Protein AF-A0A0Q4U0P7-F1 (afdb_monomer)

Foldseek 3Di:
DPPDDDPPVVVVVVVVLVVLLVVLLVQLVVCVVVLVLVSNLVSLVVSCVSPVLPLSSLLSNLVSVLVVDELVRHCLQSSLVSLLSSLVSDDPVCSLVSLCVSLVSSLVSLVRRLVVLVVVCVVQPPDPCSLVSQLVSLVSSLVSLVSSCVSPVLPLSSLVSLLSSLVSNCSGDDDPVVVVVSVVSNVSSLVSNCVVPVPVSVVVVVVVVVVVVVVVVVVVVVVVVVVVVVVVVVVVVVVVVVVVVVVVVVD

Secondary structure (DSSP, 8-state):
------SHHHHHHHHHHHHHHHHHHHHHHHHHHTT-HHHHHHHHHHHHHH-TT-HHHHHHHHHHHHHH-BTTB--HHHHHHHHHHHHHHS-GGGHHHHHHHHHHHHHHHHHHHHHHHHHHHHHTTT-TTHHHHHHHHHHHHHHHHHHHTTT-TT-HHHHHHHHHHHHHHHTS---HHHHHHHHHHHHHHHHHHHHH-HHHHHHHHHHHHHHHHHHHHHHHHHHHHHHHHHHHHHHHHHHHHHHHHHHHHT-

Nearest PDB structures (foldseek):
  6xns-assembly2_E  TM=5.772E-01  e=1.353E-01  synthetic construct
  4abn-assembly1_A  TM=4.625E-01  e=4.440E-02  Mus musculus
  6u1s-assembly1_A  TM=4.290E-01  e=1.073E-01  synthetic construct
  4abn-assembly2_B  TM=3.069E-01  e=4.440E-02  Mus musculus

Sequence (251 aa):
MWVNRPRQVQGDRVEQGQANIGNLLGMARTAVEARNDDEAISYFNRVLEIDPTVSEAWLGKGYAVARQSSLANVRMREMAVSFGHAIATTPKEAQPDTARLAIAELTNIGLKISIQLLEHVAQFAGAPGMAERRSSVSLAILDAMDVGMRWMPEFEPGLRLIVSAGNDALAGALSPSQTAEVQAKIAEARRTLRVLNPEAAAAEEAAEADAAKVVQMRAEAVEQQRKVDGWAMSVGLGIAALALLLWLVTR

Mean predicted aligned error: 9.32 Å

pLDDT: mean 90.41, std 11.28, range [37.25, 98.62]

Radius of gyration: 29.25 Å; Cα contacts (8 Å, |Δi|>4): 245; chains: 1; bounding box: 88×39×97 Å

Solvent-accessible surface area (backbone atoms only — not comparable to full-atom values): 12999 Å² total; per-residue (Å²): 136,83,82,87,75,74,61,64,68,53,49,55,50,52,53,50,51,54,54,49,37,56,52,29,52,50,52,18,50,54,24,50,75,70,66,36,40,70,60,17,36,52,28,22,51,57,31,42,74,76,41,76,59,48,24,67,38,28,40,52,33,19,53,31,46,53,73,69,40,38,83,91,44,75,45,41,53,62,24,26,51,26,31,48,49,13,32,72,42,35,59,79,89,52,22,66,62,46,37,51,55,44,40,51,50,53,38,50,53,43,50,55,36,52,52,53,47,51,54,49,46,62,77,48,64,88,48,88,63,46,41,46,49,39,14,53,55,23,46,42,42,46,62,18,45,61,57,40,34,73,77,44,79,80,43,61,73,48,36,52,47,43,39,53,32,31,54,45,19,70,72,24,54,65,54,74,68,54,46,54,52,40,51,50,55,28,53,52,34,52,52,51,45,36,72,77,38,50,68,61,42,53,52,50,51,51,49,51,54,50,51,50,51,52,52,49,54,52,51,52,51,52,53,50,50,51,52,54,54,53,50,52,53,52,53,52,51,50,54,52,51,52,53,52,51,53,55,63,74,77,107

Structure (mmCIF, N/CA/C/O backbone):
data_AF-A0A0Q4U0P7-F1
#
_entry.id   AF-A0A0Q4U0P7-F1
#
loop_
_atom_site.group_PDB
_atom_site.id
_atom_site.type_symbol
_atom_site.label_atom_id
_atom_site.label_alt_id
_atom_site.label_comp_id
_atom_site.label_asym_id
_atom_site.label_entity_id
_atom_site.label_seq_id
_atom_site.pdbx_PDB_ins_code
_atom_site.Cartn_x
_atom_site.Cartn_y
_atom_site.Cartn_z
_atom_site.occupancy
_atom_site.B_iso_or_equiv
_atom_site.auth_seq_id
_atom_site.auth_comp_id
_atom_site.auth_asym_id
_atom_site.auth_atom_id
_atom_site.pdbx_PDB_model_num
ATOM 1 N N . MET A 1 1 ? -55.006 7.757 28.947 1.00 37.25 1 MET A N 1
ATOM 2 C CA . MET A 1 1 ? -53.747 7.436 29.655 1.00 37.25 1 MET A CA 1
ATOM 3 C C . MET A 1 1 ? -52.648 7.256 28.620 1.00 37.25 1 MET A C 1
ATOM 5 O O . MET A 1 1 ? -52.584 6.206 28.000 1.00 37.25 1 MET A O 1
ATOM 9 N N . TRP A 1 2 ? -51.828 8.280 28.385 1.00 43.53 2 TRP A N 1
ATOM 10 C CA . TRP A 1 2 ? -50.589 8.131 27.618 1.00 43.53 2 TRP A CA 1
ATOM 11 C C . TRP A 1 2 ? -49.471 7.906 28.632 1.00 43.53 2 TRP A C 1
ATOM 13 O O . TRP A 1 2 ? -49.079 8.828 29.343 1.00 43.53 2 TRP A O 1
ATOM 23 N N . VAL A 1 3 ? -49.038 6.654 28.782 1.00 49.44 3 VAL A N 1
ATOM 24 C CA . VAL A 1 3 ? -47.921 6.317 29.669 1.00 49.44 3 VAL A CA 1
ATOM 25 C C . VAL A 1 3 ? -46.641 6.759 28.972 1.00 49.44 3 VAL A C 1
ATOM 27 O O . VAL A 1 3 ? -46.205 6.160 27.993 1.00 49.44 3 VAL A O 1
ATOM 30 N N . ASN A 1 4 ? -46.062 7.841 29.476 1.00 48.31 4 ASN A N 1
ATOM 31 C CA . ASN A 1 4 ? -44.783 8.378 29.046 1.00 48.31 4 ASN A CA 1
ATOM 32 C C . ASN A 1 4 ? -43.674 7.349 29.370 1.00 48.31 4 ASN A C 1
ATOM 34 O O . ASN A 1 4 ? -43.244 7.258 30.518 1.00 48.31 4 ASN A O 1
ATOM 38 N N . ARG A 1 5 ? -43.200 6.567 28.383 1.00 57.41 5 ARG A N 1
ATOM 39 C CA . ARG A 1 5 ? -41.986 5.723 28.506 1.00 57.41 5 ARG A CA 1
ATOM 40 C C . ARG A 1 5 ? -40.849 6.134 27.541 1.00 57.41 5 ARG A C 1
ATOM 42 O O . ARG A 1 5 ? -40.558 5.358 26.634 1.00 57.41 5 ARG A O 1
ATOM 49 N N . PRO A 1 6 ? -40.157 7.283 27.692 1.00 52.06 6 PRO A N 1
ATOM 50 C CA . PRO A 1 6 ? -39.128 7.657 26.710 1.00 52.06 6 PRO A CA 1
ATOM 51 C C . PRO A 1 6 ? -37.674 7.479 27.171 1.00 52.06 6 PRO A C 1
ATOM 53 O O . PRO A 1 6 ? -36.794 7.511 26.324 1.00 52.06 6 PRO A O 1
ATOM 56 N N . ARG A 1 7 ? -37.368 7.304 28.469 1.00 57.19 7 ARG A N 1
ATOM 57 C CA . ARG A 1 7 ? -35.959 7.277 28.936 1.00 57.19 7 ARG A CA 1
ATOM 58 C C . ARG A 1 7 ? -35.379 5.892 29.220 1.00 57.19 7 ARG A C 1
ATOM 60 O O . ARG A 1 7 ? -34.275 5.627 28.768 1.00 57.19 7 ARG A O 1
ATOM 67 N N . GLN A 1 8 ? -36.100 5.005 29.910 1.00 56.97 8 GLN A N 1
ATOM 68 C CA . GLN A 1 8 ? -35.548 3.685 30.261 1.00 56.97 8 GLN A CA 1
ATOM 69 C C . GLN A 1 8 ? -35.393 2.761 29.049 1.00 56.97 8 GLN A C 1
ATOM 71 O O . GLN A 1 8 ? -34.318 2.234 28.833 1.00 56.97 8 GLN A O 1
ATOM 76 N N . VAL A 1 9 ? -36.402 2.675 28.175 1.00 62.00 9 VAL A N 1
ATOM 77 C CA . VAL A 1 9 ? -36.320 1.844 26.955 1.00 62.00 9 VAL A CA 1
ATOM 78 C C . VAL A 1 9 ? -35.211 2.320 26.006 1.00 62.00 9 VAL A C 1
ATOM 80 O O . VAL A 1 9 ? -34.623 1.515 25.291 1.00 62.00 9 VAL A O 1
ATOM 83 N N . GLN A 1 10 ? -34.922 3.625 25.982 1.00 59.53 10 GLN A N 1
ATOM 84 C CA . GLN A 1 10 ? -33.818 4.181 25.199 1.00 59.53 10 GLN A CA 1
ATOM 85 C C . GLN A 1 10 ? -32.460 3.817 25.827 1.00 59.53 10 GLN A C 1
ATOM 87 O O . GLN A 1 10 ? -31.556 3.433 25.093 1.00 59.53 10 GLN A O 1
ATOM 92 N N . GLY A 1 11 ? -32.339 3.888 27.160 1.00 62.84 11 GLY A N 1
ATOM 93 C CA . GLY A 1 11 ? -31.152 3.455 27.908 1.00 62.84 11 GLY A CA 1
ATOM 94 C C . GLY A 1 11 ? -30.849 1.969 27.717 1.00 62.84 11 GLY A C 1
ATOM 95 O O . GLY A 1 11 ? -29.754 1.630 27.285 1.00 62.84 11 GLY A O 1
ATOM 96 N N . ASP A 1 12 ? -31.857 1.107 27.879 1.00 67.19 12 ASP A N 1
ATOM 97 C CA . ASP A 1 12 ? -31.719 -0.346 27.717 1.00 67.19 12 ASP A CA 1
ATOM 98 C C . ASP A 1 12 ? -31.250 -0.728 26.301 1.00 67.19 12 ASP A C 1
ATOM 100 O O . ASP A 1 12 ? -30.448 -1.641 26.126 1.00 67.19 12 ASP A O 1
ATOM 104 N N . ARG A 1 13 ? -31.720 -0.017 25.262 1.00 68.06 13 ARG A N 1
ATOM 105 C CA . ARG A 1 13 ? -31.290 -0.256 23.871 1.00 68.06 13 ARG A CA 1
ATOM 106 C C . ARG A 1 13 ? -29.850 0.181 23.615 1.00 68.06 13 ARG A C 1
ATOM 108 O O . ARG A 1 13 ? -29.149 -0.495 22.867 1.00 68.06 13 ARG A O 1
ATOM 115 N N . VAL A 1 14 ? -29.419 1.299 24.201 1.00 68.00 14 VAL A N 1
ATOM 116 C CA . VAL A 1 14 ? -28.032 1.776 24.080 1.00 68.00 14 VAL A CA 1
ATOM 117 C C . VAL A 1 14 ? -27.085 0.819 24.806 1.00 68.00 14 VAL A C 1
ATOM 119 O O . VAL A 1 14 ? -26.079 0.413 24.231 1.00 68.00 14 VAL A O 1
ATOM 122 N N . GLU A 1 15 ? -27.448 0.378 26.010 1.00 63.28 15 GLU A N 1
ATOM 123 C CA . GLU A 1 15 ? -26.678 -0.600 26.786 1.00 63.28 15 GLU A CA 1
ATOM 124 C C . GLU A 1 15 ? -26.601 -1.966 26.081 1.00 63.28 15 GLU A C 1
ATOM 126 O O . GLU A 1 15 ? -25.522 -2.550 25.987 1.00 63.28 15 GLU A O 1
ATOM 131 N N . GLN A 1 16 ? -27.703 -2.451 25.494 1.00 68.88 16 GLN A N 1
ATOM 132 C CA . GLN A 1 16 ? -27.702 -3.673 24.677 1.00 68.88 16 GLN A CA 1
ATOM 133 C C . GLN A 1 16 ? -26.845 -3.536 23.410 1.00 68.88 16 GLN A C 1
ATOM 135 O O . GLN A 1 16 ? -26.139 -4.475 23.044 1.00 68.88 16 GLN A O 1
ATOM 140 N N . GLY A 1 17 ? -26.875 -2.376 22.745 1.00 73.06 17 GLY A N 1
ATOM 141 C CA . GLY A 1 17 ? -26.017 -2.085 21.594 1.00 73.06 17 GLY A CA 1
ATOM 142 C C . GLY A 1 17 ? -24.531 -2.122 21.958 1.00 73.06 17 GLY A C 1
ATOM 143 O O . GLY A 1 17 ? -23.745 -2.771 21.270 1.00 73.06 17 GLY A O 1
ATOM 144 N N . GLN A 1 18 ? -24.156 -1.513 23.085 1.00 71.44 18 GLN A N 1
ATOM 145 C CA . GLN A 1 18 ? -22.780 -1.524 23.592 1.00 71.44 18 GLN A CA 1
ATOM 146 C C . GLN A 1 18 ? -22.326 -2.921 24.042 1.00 71.44 18 GLN A C 1
ATOM 148 O O . GLN A 1 18 ? -21.215 -3.341 23.712 1.00 71.44 18 GLN A O 1
ATOM 153 N N . ALA A 1 19 ? -23.189 -3.685 24.720 1.00 73.38 19 ALA A N 1
ATOM 154 C CA . ALA A 1 19 ? -22.911 -5.080 25.068 1.00 73.38 19 ALA A CA 1
ATOM 155 C C . ALA A 1 19 ? -22.723 -5.959 23.815 1.00 73.38 19 ALA A C 1
ATOM 157 O O . ALA A 1 19 ? -21.846 -6.826 23.778 1.00 73.38 19 ALA A O 1
ATOM 158 N N . ASN A 1 20 ? -23.491 -5.698 22.752 1.00 88.25 20 ASN A N 1
ATOM 159 C CA . ASN A 1 20 ? -23.337 -6.381 21.469 1.00 88.25 20 ASN A CA 1
ATOM 160 C C . ASN A 1 20 ? -22.017 -6.029 20.771 1.00 88.25 20 ASN A C 1
ATOM 162 O O . ASN A 1 20 ? -21.383 -6.932 20.227 1.00 88.25 20 ASN A O 1
ATOM 166 N N . ILE A 1 21 ? -21.564 -4.770 20.826 1.00 94.44 21 ILE A N 1
ATOM 167 C CA . ILE A 1 21 ? -20.254 -4.366 20.284 1.00 94.44 21 ILE A CA 1
ATOM 168 C C . ILE A 1 21 ? -19.127 -5.159 20.952 1.00 94.44 21 ILE A C 1
ATOM 170 O O . ILE A 1 21 ? -18.296 -5.739 20.253 1.00 94.44 21 ILE A O 1
ATOM 174 N N . GLY A 1 22 ? -19.118 -5.240 22.287 1.00 94.38 22 GLY A N 1
ATOM 175 C CA . GLY A 1 22 ? -18.086 -5.975 23.026 1.00 94.38 22 GLY A CA 1
ATOM 176 C C . GLY A 1 22 ? -18.005 -7.454 22.630 1.00 94.38 22 GLY A C 1
ATOM 177 O O . GLY A 1 22 ? -16.915 -7.973 22.378 1.00 94.38 22 GLY A O 1
ATOM 178 N N . ASN A 1 23 ? -19.159 -8.115 22.496 1.00 95.50 23 ASN A N 1
ATOM 179 C CA . ASN A 1 23 ? -19.238 -9.512 22.061 1.00 95.50 23 ASN A CA 1
ATOM 180 C C . ASN A 1 23 ? -18.766 -9.702 20.612 1.00 95.50 23 ASN A C 1
ATOM 182 O O . ASN A 1 23 ? -18.022 -10.639 20.322 1.00 95.50 23 ASN A O 1
ATOM 186 N N . LEU A 1 24 ? -19.170 -8.811 19.701 1.00 97.56 24 LEU A N 1
ATOM 187 C CA . LEU A 1 24 ? -18.756 -8.852 18.296 1.00 97.56 24 LEU A CA 1
ATOM 188 C C . LEU A 1 24 ? -17.250 -8.634 18.138 1.00 97.56 24 LEU A C 1
ATOM 190 O O . LEU A 1 24 ? -16.618 -9.364 17.380 1.00 97.56 24 LEU A O 1
ATOM 194 N N . LEU A 1 25 ? -16.663 -7.698 18.888 1.00 97.75 25 LEU A N 1
ATOM 195 C CA . LEU A 1 25 ? -15.212 -7.502 18.928 1.00 97.75 25 LEU A CA 1
ATOM 196 C C . LEU A 1 25 ? -14.489 -8.733 19.485 1.00 97.75 25 LEU A C 1
ATOM 198 O O . LEU A 1 25 ? -13.446 -9.115 18.963 1.00 97.75 25 LEU A O 1
ATOM 202 N N . GLY A 1 26 ? -15.053 -9.385 20.507 1.00 97.69 26 GLY A N 1
ATOM 203 C CA . GLY A 1 26 ? -14.544 -10.659 21.015 1.00 97.69 26 GLY A CA 1
ATOM 204 C C . GLY A 1 26 ? -14.473 -11.728 19.924 1.00 97.69 26 GLY A C 1
ATOM 205 O O . GLY A 1 26 ? -13.408 -12.294 19.695 1.00 97.69 26 GLY A O 1
ATOM 206 N N . MET A 1 27 ? -15.574 -11.940 19.197 1.00 97.69 27 MET A N 1
ATOM 207 C CA . MET A 1 27 ? -15.618 -12.897 18.084 1.00 97.69 27 MET A CA 1
ATOM 208 C C . MET A 1 27 ? -14.677 -12.503 16.938 1.00 97.69 27 MET A C 1
ATOM 210 O O . MET A 1 27 ? -13.990 -13.363 16.394 1.00 97.69 27 MET A O 1
ATOM 214 N N . ALA A 1 28 ? -14.585 -11.210 16.608 1.00 97.81 28 ALA A N 1
ATOM 215 C CA . ALA A 1 28 ? -13.657 -10.716 15.596 1.00 97.81 28 ALA A CA 1
ATOM 216 C C . ALA A 1 28 ? -12.198 -11.023 15.968 1.00 97.81 28 ALA A C 1
ATOM 218 O O . ALA A 1 28 ? -11.450 -11.532 15.135 1.00 97.81 28 ALA A O 1
ATOM 219 N N . ARG A 1 29 ? -11.795 -10.778 17.223 1.00 97.81 29 ARG A N 1
ATOM 220 C CA . ARG A 1 29 ? -10.446 -11.104 17.715 1.00 97.81 29 ARG A CA 1
ATOM 221 C C . ARG A 1 29 ? -10.166 -12.604 17.653 1.00 97.81 29 ARG A C 1
ATOM 223 O O . ARG A 1 29 ? -9.125 -12.990 17.132 1.00 97.81 29 ARG A O 1
ATOM 230 N N . THR A 1 30 ? -11.108 -13.445 18.082 1.00 97.94 30 THR A N 1
ATOM 231 C CA . THR A 1 30 ? -10.975 -14.907 17.963 1.00 97.94 30 THR A CA 1
ATOM 232 C C . THR A 1 30 ? -10.832 -15.351 16.504 1.00 97.94 30 THR A C 1
ATOM 234 O O . THR A 1 30 ? -9.982 -16.183 16.199 1.00 97.94 30 THR A O 1
ATOM 237 N N . ALA A 1 31 ? -11.600 -14.768 15.581 1.00 97.69 31 ALA A N 1
ATOM 238 C CA . ALA A 1 31 ? -11.480 -15.065 14.154 1.00 97.69 31 ALA A CA 1
ATOM 239 C C . ALA A 1 31 ? -10.117 -14.629 13.580 1.00 97.69 31 ALA A C 1
ATOM 241 O O . ALA A 1 31 ? -9.513 -15.365 12.798 1.00 97.69 31 ALA A O 1
ATOM 242 N N . VAL A 1 32 ? -9.585 -13.476 14.013 1.00 96.25 32 VAL A N 1
ATOM 243 C CA . VAL A 1 32 ? -8.225 -13.022 13.664 1.00 96.25 32 VAL A CA 1
ATOM 244 C C . VAL A 1 32 ? -7.166 -14.011 14.158 1.00 96.25 32 VAL A C 1
ATOM 246 O O . VAL A 1 32 ? -6.282 -14.387 13.385 1.00 96.25 32 VAL A O 1
ATOM 249 N N . GLU A 1 33 ? -7.256 -14.459 15.412 1.00 95.19 33 GLU A N 1
ATOM 250 C CA . GLU A 1 33 ? -6.344 -15.456 15.994 1.00 95.19 33 GLU A CA 1
ATOM 251 C C . GLU A 1 33 ? -6.414 -16.796 15.251 1.00 95.19 33 GLU A C 1
ATOM 253 O O . GLU A 1 33 ? -5.385 -17.414 14.979 1.00 95.19 33 GLU A O 1
ATOM 258 N N . ALA A 1 34 ? -7.616 -17.199 14.834 1.00 96.62 34 ALA A N 1
ATOM 259 C CA . ALA A 1 34 ? -7.849 -18.386 14.016 1.00 96.62 34 ALA A CA 1
ATOM 260 C C . ALA A 1 34 ? -7.431 -18.219 12.542 1.00 96.62 34 ALA A C 1
ATOM 262 O O . ALA A 1 34 ? -7.555 -19.168 11.767 1.00 96.62 34 ALA A O 1
ATOM 263 N N . ARG A 1 35 ? -6.938 -17.036 12.137 1.00 94.69 35 ARG A N 1
ATOM 264 C CA . ARG A 1 35 ? -6.587 -16.686 10.746 1.00 94.69 35 ARG A CA 1
ATOM 265 C C . ARG A 1 35 ? -7.772 -16.814 9.776 1.00 94.69 35 ARG A C 1
ATOM 267 O O . ARG A 1 35 ? -7.567 -16.971 8.574 1.00 94.69 35 ARG A O 1
ATOM 274 N N . ASN A 1 36 ? -8.998 -16.719 10.291 1.00 97.56 36 ASN A N 1
ATOM 275 C CA . ASN A 1 36 ? -10.217 -16.683 9.494 1.00 97.56 36 ASN A CA 1
ATOM 276 C C . ASN A 1 36 ? -10.573 -15.229 9.156 1.00 97.56 36 ASN A C 1
ATOM 278 O O . ASN A 1 36 ? -11.394 -14.587 9.813 1.00 97.56 36 ASN A O 1
ATOM 282 N N . ASP A 1 37 ? -9.901 -14.694 8.138 1.00 97.19 37 ASP A N 1
ATOM 283 C CA . ASP A 1 37 ? -9.994 -13.277 7.778 1.00 97.19 37 ASP A CA 1
ATOM 284 C C . ASP A 1 37 ? -11.390 -12.859 7.294 1.00 97.19 37 ASP A C 1
ATOM 286 O O . ASP A 1 37 ? -11.825 -11.748 7.595 1.00 97.19 37 ASP A O 1
ATOM 290 N N . ASP A 1 38 ? -12.120 -13.746 6.611 1.00 97.69 38 ASP A N 1
ATOM 291 C CA . ASP A 1 38 ? -13.482 -13.462 6.137 1.00 97.69 38 ASP A CA 1
ATOM 292 C C . ASP A 1 38 ? -14.450 -13.280 7.309 1.00 97.69 38 ASP A C 1
ATOM 294 O O . ASP A 1 38 ? -15.239 -12.331 7.356 1.00 97.69 38 ASP A O 1
ATOM 298 N N . GLU A 1 39 ? -14.358 -14.171 8.294 1.00 97.62 39 GLU A N 1
ATOM 299 C CA . GLU A 1 39 ? -15.170 -14.109 9.503 1.00 97.62 39 GLU A CA 1
ATOM 300 C C . GLU A 1 39 ? -14.792 -12.902 10.371 1.00 97.62 39 GLU A C 1
ATOM 302 O O . GLU A 1 39 ? -15.675 -12.184 10.847 1.00 97.62 39 GLU A O 1
ATOM 307 N N . ALA A 1 40 ? -13.495 -12.605 10.499 1.00 98.38 40 ALA A N 1
ATOM 308 C CA . ALA A 1 40 ? -13.025 -11.403 11.179 1.00 98.38 40 ALA A CA 1
ATOM 309 C C . ALA A 1 40 ? -13.606 -10.130 10.540 1.00 98.38 40 ALA A C 1
ATOM 311 O O . ALA A 1 40 ? -14.177 -9.295 11.243 1.00 98.38 40 ALA A O 1
ATOM 312 N N . ILE A 1 41 ? -13.527 -9.997 9.209 1.00 98.25 41 ILE A N 1
ATOM 313 C CA . ILE A 1 41 ? -14.098 -8.859 8.471 1.00 98.25 41 ILE A CA 1
ATOM 314 C C . ILE A 1 41 ? -15.611 -8.771 8.690 1.00 98.25 41 ILE A C 1
ATOM 316 O O . ILE A 1 41 ? -16.127 -7.674 8.907 1.00 98.25 41 ILE A O 1
ATOM 320 N N . SER A 1 42 ? -16.321 -9.902 8.665 1.00 98.06 42 SER A N 1
ATOM 321 C CA . SER A 1 42 ? -17.765 -9.953 8.914 1.00 98.06 42 SER A CA 1
ATOM 322 C C . SER A 1 42 ? -18.124 -9.404 10.298 1.00 98.06 42 SER A C 1
ATOM 324 O O . SER A 1 42 ? -18.978 -8.522 10.416 1.00 98.06 42 SER A O 1
ATOM 326 N N . TYR A 1 43 ? -17.431 -9.847 11.349 1.00 98.38 43 TYR A N 1
ATOM 327 C CA . TYR A 1 43 ? -17.672 -9.342 12.699 1.00 98.38 43 TYR A CA 1
ATOM 328 C C . TYR A 1 43 ? -17.288 -7.870 12.860 1.00 98.38 43 TYR A C 1
ATOM 330 O O . TYR A 1 43 ? -18.058 -7.118 13.458 1.00 98.38 43 TYR A O 1
ATOM 338 N N . PHE A 1 44 ? -16.165 -7.426 12.286 1.00 98.44 44 PHE A N 1
ATOM 339 C CA . PHE A 1 44 ? -15.800 -6.009 12.304 1.00 98.44 44 PHE A CA 1
ATOM 340 C C . PHE A 1 44 ? -16.830 -5.140 11.579 1.00 98.44 44 PHE A C 1
ATOM 342 O O . PHE A 1 44 ? -17.227 -4.110 12.112 1.00 98.44 44 PHE A O 1
ATOM 349 N N . ASN A 1 45 ? -17.334 -5.562 10.416 1.00 98.31 45 ASN A N 1
ATOM 350 C CA . ASN A 1 45 ? -18.397 -4.835 9.718 1.00 98.31 45 ASN A CA 1
ATOM 351 C C . ASN A 1 45 ? -19.659 -4.713 10.583 1.00 98.31 45 ASN A C 1
ATOM 353 O O . ASN A 1 45 ? -20.220 -3.628 10.674 1.00 98.31 45 ASN A O 1
ATOM 357 N N . ARG A 1 46 ? -20.059 -5.778 11.289 1.00 97.31 46 ARG A N 1
ATOM 358 C CA . ARG A 1 46 ? -21.209 -5.736 12.209 1.00 97.31 46 ARG A CA 1
ATOM 359 C C . ARG A 1 46 ? -20.999 -4.789 13.389 1.00 97.31 46 ARG A C 1
ATOM 361 O O . ARG A 1 46 ? -21.957 -4.174 13.840 1.00 97.31 46 ARG A O 1
ATOM 368 N N . VAL A 1 47 ? -19.770 -4.653 13.895 1.00 97.94 47 VAL A N 1
ATOM 369 C CA . VAL A 1 47 ? -19.451 -3.612 14.890 1.00 97.94 47 VAL A CA 1
ATOM 370 C C . VAL A 1 47 ? -19.664 -2.229 14.282 1.00 97.94 47 VAL A C 1
ATOM 372 O O . VAL A 1 47 ? -20.341 -1.403 14.881 1.00 97.94 47 VAL A O 1
ATOM 375 N N . LEU A 1 48 ? -19.143 -2.007 13.074 1.00 96.94 48 LEU A N 1
ATOM 376 C CA . LEU A 1 48 ? -19.203 -0.722 12.374 1.00 96.94 48 LEU A CA 1
ATOM 377 C C . LEU A 1 48 ? -20.620 -0.331 11.921 1.00 96.94 48 LEU A C 1
ATOM 379 O O . LEU A 1 48 ? -20.905 0.855 11.780 1.00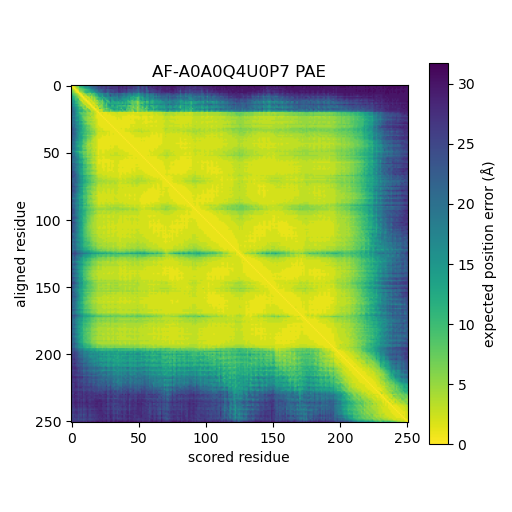 96.94 48 LEU A O 1
ATOM 383 N N . GLU A 1 49 ? -21.514 -1.303 11.723 1.00 95.19 49 GLU A N 1
ATOM 384 C CA . GLU A 1 49 ? -22.950 -1.077 11.503 1.00 95.19 49 GLU A CA 1
ATOM 385 C C . GLU A 1 49 ? -23.655 -0.528 12.752 1.00 95.19 49 GLU A C 1
ATOM 387 O O . GLU A 1 49 ? -24.612 0.237 12.630 1.00 95.19 49 GLU A O 1
ATOM 392 N N . ILE A 1 50 ? -23.195 -0.915 13.947 1.00 94.50 50 ILE A N 1
ATOM 393 C CA . ILE A 1 50 ? -23.747 -0.439 15.222 1.00 94.50 50 ILE A CA 1
ATOM 394 C C . ILE A 1 50 ? -23.105 0.898 15.602 1.00 94.50 50 ILE A C 1
ATOM 396 O O . ILE A 1 50 ? -23.810 1.841 15.961 1.00 94.50 50 ILE A O 1
ATOM 400 N N . ASP A 1 51 ? -21.777 0.972 15.532 1.00 94.44 51 ASP A N 1
ATOM 401 C CA . ASP A 1 51 ? -20.999 2.159 15.861 1.00 94.44 51 ASP A CA 1
ATOM 402 C C . ASP A 1 51 ? -19.770 2.288 14.934 1.00 94.44 51 ASP A C 1
ATOM 404 O O . ASP A 1 51 ? -18.768 1.584 15.106 1.00 94.44 51 ASP A O 1
ATOM 408 N N . PRO A 1 52 ? -19.800 3.218 13.960 1.00 95.81 52 PRO A N 1
ATOM 409 C CA . PRO A 1 52 ? -18.691 3.444 13.039 1.00 95.81 52 PRO A CA 1
ATOM 410 C C . PRO A 1 52 ? -17.511 4.195 13.679 1.00 95.81 52 PRO A C 1
ATOM 412 O O . PRO A 1 52 ? -16.522 4.448 12.990 1.00 95.81 52 PRO A O 1
ATOM 415 N N . THR A 1 53 ? -17.593 4.585 14.957 1.00 95.75 53 THR A N 1
ATOM 416 C CA . THR A 1 53 ? -16.518 5.280 15.686 1.00 95.75 53 THR A CA 1
ATOM 417 C C . THR A 1 53 ? -15.584 4.330 16.438 1.00 95.75 53 THR A C 1
ATOM 419 O O . THR A 1 53 ? -14.586 4.765 17.010 1.00 95.75 53 THR A O 1
ATOM 422 N N . VAL A 1 54 ? -15.854 3.021 16.400 1.00 96.12 54 VAL A N 1
ATOM 423 C CA . VAL A 1 54 ? -15.004 2.008 17.035 1.00 96.12 54 VAL A CA 1
ATOM 424 C C . VAL A 1 54 ? -13.724 1.810 16.219 1.00 96.12 54 VAL A C 1
ATOM 426 O O . VAL A 1 54 ? -13.680 1.029 15.264 1.00 96.12 54 VAL A O 1
ATOM 429 N N . SER A 1 55 ? -12.654 2.502 16.614 1.00 97.00 55 SER A N 1
ATOM 430 C CA . SER A 1 55 ? -11.370 2.470 15.902 1.00 97.00 55 SER A CA 1
ATOM 431 C C . SER A 1 55 ? -10.744 1.075 15.831 1.00 97.00 55 SER A C 1
ATOM 433 O O . SER A 1 55 ? -10.174 0.715 14.800 1.00 97.00 55 SER A O 1
ATOM 435 N N . GLU A 1 56 ? -10.915 0.251 16.873 1.00 96.75 56 GLU A N 1
ATOM 436 C CA . GLU A 1 56 ? -10.457 -1.146 16.891 1.00 96.75 56 GLU A CA 1
ATOM 437 C C . GLU A 1 56 ? -11.058 -1.954 15.731 1.00 96.75 56 GLU A C 1
ATOM 439 O O . GLU A 1 56 ? -10.354 -2.742 15.099 1.00 96.75 56 GLU A O 1
ATOM 444 N N . ALA A 1 57 ? -12.334 -1.729 15.402 1.00 98.06 57 ALA A N 1
ATOM 445 C CA . ALA A 1 57 ? -13.001 -2.468 14.339 1.00 98.06 57 ALA A CA 1
ATOM 446 C C . ALA A 1 57 ? -12.473 -2.084 12.952 1.00 98.06 57 ALA A C 1
ATOM 448 O O . ALA A 1 57 ? -12.226 -2.955 12.117 1.00 98.06 57 ALA A O 1
ATOM 449 N N . TRP A 1 58 ? -12.227 -0.792 12.720 1.00 98.38 58 TRP A N 1
ATOM 450 C CA . TRP A 1 58 ? -11.581 -0.319 11.495 1.00 98.38 58 TRP A CA 1
ATOM 451 C C . TRP A 1 58 ? -10.151 -0.840 11.351 1.00 98.38 58 TRP A C 1
ATOM 453 O O . TRP A 1 58 ? -9.766 -1.298 10.272 1.00 98.38 58 TRP A O 1
ATOM 463 N N . LEU A 1 59 ? -9.376 -0.806 12.438 1.00 97.81 59 LEU A N 1
ATOM 464 C CA . LEU A 1 59 ? -7.991 -1.264 12.446 1.00 97.81 59 LEU A CA 1
ATOM 465 C C . LEU A 1 59 ? -7.915 -2.773 12.184 1.00 97.81 59 LEU A C 1
ATOM 467 O O . LEU A 1 59 ? -7.166 -3.220 11.314 1.00 97.81 59 LEU A O 1
ATOM 471 N N . GLY A 1 60 ? -8.737 -3.552 12.888 1.00 97.81 60 GLY A N 1
ATOM 472 C CA . GLY A 1 60 ? -8.832 -4.998 12.721 1.00 97.81 60 GLY A CA 1
ATOM 473 C C . GLY A 1 60 ? -9.297 -5.406 11.323 1.00 97.81 60 GLY A C 1
ATOM 474 O O . GLY A 1 60 ? -8.700 -6.302 10.718 1.00 97.81 60 GLY A O 1
ATOM 475 N N . LYS A 1 61 ? -10.288 -4.700 10.758 1.00 98.31 61 LYS A N 1
ATOM 476 C CA . LYS A 1 61 ? -10.704 -4.876 9.360 1.00 98.31 61 LYS A CA 1
ATOM 477 C C . LYS A 1 61 ? -9.548 -4.604 8.398 1.00 98.31 61 LYS A C 1
ATOM 479 O O . LYS A 1 61 ? -9.311 -5.417 7.509 1.00 98.31 61 LYS A O 1
ATOM 484 N N . GLY A 1 62 ? -8.808 -3.510 8.589 1.00 97.88 62 GLY A N 1
ATOM 485 C CA . GLY A 1 62 ? -7.637 -3.176 7.774 1.00 97.88 62 GLY A CA 1
ATOM 486 C C . GLY A 1 62 ? -6.591 -4.296 7.762 1.00 97.88 62 GLY A C 1
ATOM 487 O O . GLY A 1 62 ? -6.159 -4.714 6.689 1.00 97.88 62 GLY A O 1
ATOM 488 N N . TYR A 1 63 ? -6.264 -4.862 8.928 1.00 98.12 63 TYR A N 1
ATOM 489 C CA . TYR A 1 63 ? -5.340 -5.999 9.034 1.00 98.12 63 TYR A CA 1
ATOM 490 C C . TYR A 1 63 ? -5.863 -7.288 8.385 1.00 98.12 63 TYR A C 1
ATOM 492 O O . TYR A 1 63 ? -5.095 -8.020 7.762 1.00 98.12 63 TYR A O 1
ATOM 500 N N . ALA A 1 64 ? -7.154 -7.593 8.513 1.00 97.88 64 ALA A N 1
ATOM 501 C CA . ALA A 1 64 ? -7.733 -8.765 7.858 1.00 97.88 64 ALA A CA 1
ATOM 502 C C . ALA A 1 64 ? -7.731 -8.610 6.323 1.00 97.88 64 ALA A C 1
ATOM 504 O O . ALA A 1 64 ? -7.337 -9.528 5.603 1.00 97.88 64 ALA A O 1
ATOM 505 N N . VAL A 1 65 ? -8.054 -7.415 5.811 1.00 97.88 65 VAL A N 1
ATOM 506 C CA . VAL A 1 65 ? -7.939 -7.081 4.379 1.00 97.88 65 VAL A CA 1
ATOM 507 C C . VAL A 1 65 ? -6.484 -7.166 3.903 1.00 97.88 65 VAL A C 1
ATOM 509 O O . VAL A 1 65 ? -6.225 -7.677 2.811 1.00 97.88 65 VAL A O 1
ATOM 512 N N . ALA A 1 66 ? -5.525 -6.719 4.718 1.00 97.19 66 ALA A N 1
ATOM 513 C CA . ALA A 1 66 ? -4.094 -6.840 4.443 1.00 97.19 66 ALA A CA 1
ATOM 514 C C . ALA A 1 66 ? -3.658 -8.296 4.248 1.00 97.19 66 ALA A C 1
ATOM 516 O O . ALA A 1 66 ? -3.009 -8.610 3.249 1.00 97.19 66 ALA A O 1
ATOM 517 N N . ARG A 1 67 ? -4.085 -9.209 5.127 1.00 95.88 67 ARG A N 1
ATOM 518 C CA . ARG A 1 67 ? -3.757 -10.640 5.009 1.00 95.88 67 ARG A CA 1
ATOM 519 C C . ARG A 1 67 ? -4.367 -11.311 3.778 1.00 95.88 67 ARG A C 1
ATOM 521 O O . ARG A 1 67 ? -3.732 -12.192 3.201 1.00 95.88 67 ARG A O 1
ATOM 528 N N . GLN A 1 68 ? -5.539 -10.858 3.338 1.00 95.81 68 GLN A N 1
ATOM 529 C CA . GLN A 1 68 ? -6.190 -11.346 2.115 1.00 95.81 68 GLN A CA 1
ATOM 530 C C . GLN A 1 68 ? -5.677 -10.682 0.827 1.00 95.81 68 GLN A C 1
ATOM 532 O O . GLN A 1 68 ? -6.039 -11.104 -0.275 1.00 95.81 68 GLN A O 1
ATOM 537 N N . SER A 1 69 ? -4.853 -9.637 0.937 1.00 96.62 69 SER A N 1
ATOM 538 C CA . SER A 1 69 ? -4.333 -8.909 -0.218 1.00 96.62 69 SER A CA 1
ATOM 539 C C . SER A 1 69 ? -3.196 -9.673 -0.895 1.00 96.62 69 SER A C 1
ATOM 541 O O . SER A 1 69 ? -2.277 -10.191 -0.256 1.00 96.62 69 SER A O 1
ATOM 543 N N . SER A 1 70 ? -3.242 -9.726 -2.222 1.00 95.94 70 SER A N 1
ATOM 544 C CA . SER A 1 70 ? -2.218 -10.365 -3.052 1.00 95.94 70 SER A CA 1
ATOM 545 C C . SER A 1 70 ? -2.145 -9.702 -4.424 1.00 95.94 70 SER A C 1
ATOM 547 O O . SER A 1 70 ? -3.037 -8.945 -4.797 1.00 95.94 70 SER A O 1
ATOM 549 N N . LEU A 1 71 ? -1.135 -10.039 -5.229 1.00 96.25 71 LEU A N 1
ATOM 550 C CA . LEU A 1 71 ? -1.059 -9.581 -6.621 1.00 96.25 71 LEU A CA 1
ATOM 551 C C . LEU A 1 71 ? -2.285 -9.983 -7.475 1.00 96.25 71 LEU A C 1
ATOM 553 O O . LEU A 1 71 ? -2.595 -9.325 -8.470 1.00 96.25 71 LEU A O 1
ATOM 557 N N . ALA A 1 72 ? -2.976 -11.072 -7.121 1.00 94.69 72 ALA A N 1
ATOM 558 C CA . ALA A 1 72 ? -4.204 -11.503 -7.796 1.00 94.69 72 ALA A CA 1
ATOM 559 C C . ALA A 1 72 ? -5.455 -10.763 -7.289 1.00 94.69 72 ALA A C 1
ATOM 561 O O . ALA A 1 72 ? -6.438 -10.659 -8.015 1.00 94.69 72 ALA A O 1
ATOM 562 N N . ASN A 1 73 ? -5.413 -10.243 -6.061 1.00 95.12 73 ASN A N 1
ATOM 563 C CA . ASN A 1 73 ? -6.510 -9.532 -5.413 1.00 95.12 73 ASN A CA 1
ATOM 564 C C . ASN A 1 73 ? -5.961 -8.317 -4.648 1.00 95.12 73 ASN A C 1
ATOM 566 O O . ASN A 1 73 ? -5.715 -8.373 -3.439 1.00 95.12 73 ASN A O 1
ATOM 570 N N . VAL A 1 74 ? -5.697 -7.233 -5.380 1.00 95.62 74 VAL A N 1
ATOM 571 C CA . VAL A 1 74 ? -5.049 -6.025 -4.852 1.00 95.62 74 VAL A CA 1
ATOM 572 C C . VAL A 1 74 ? -6.085 -5.163 -4.125 1.00 95.62 74 VAL A C 1
ATOM 574 O O . VAL A 1 74 ? -6.786 -4.364 -4.742 1.00 95.62 74 VAL A O 1
ATOM 577 N N . ARG A 1 75 ? -6.175 -5.290 -2.794 1.00 97.06 75 ARG A N 1
ATOM 578 C CA . ARG A 1 75 ? -7.140 -4.544 -1.954 1.00 97.06 75 ARG A CA 1
ATOM 579 C C . ARG A 1 75 ? -6.526 -3.330 -1.246 1.00 97.06 75 ARG A C 1
ATOM 581 O O . ARG A 1 75 ? -6.959 -2.941 -0.164 1.00 97.06 75 ARG A O 1
ATOM 588 N N . MET A 1 76 ? -5.540 -2.693 -1.882 1.00 97.25 76 MET A N 1
ATOM 589 C CA . MET A 1 76 ? -4.807 -1.542 -1.328 1.00 97.25 76 MET A CA 1
ATOM 590 C C . MET A 1 76 ? -5.729 -0.374 -0.951 1.00 97.25 76 MET A C 1
ATOM 592 O O . MET A 1 76 ? -5.604 0.188 0.135 1.00 97.25 76 MET A O 1
ATOM 596 N N . ARG A 1 77 ? -6.707 -0.043 -1.807 1.00 95.69 77 ARG A N 1
ATOM 597 C CA . ARG A 1 77 ? -7.663 1.048 -1.550 1.00 95.69 77 ARG A CA 1
ATOM 598 C C . ARG A 1 77 ? -8.522 0.785 -0.312 1.00 95.69 77 ARG A C 1
ATOM 600 O O . ARG A 1 77 ? -8.663 1.663 0.531 1.00 95.69 77 ARG A O 1
ATOM 607 N N . GLU A 1 78 ? -9.101 -0.408 -0.204 1.00 96.81 78 GLU A N 1
ATOM 608 C CA . GLU A 1 78 ? -9.968 -0.770 0.925 1.00 96.81 78 GLU A CA 1
ATOM 609 C C . GLU A 1 78 ? -9.194 -0.791 2.248 1.00 96.81 78 GLU A C 1
ATOM 611 O O . GLU A 1 78 ? -9.694 -0.319 3.273 1.00 96.81 78 GLU A O 1
ATOM 616 N N . MET A 1 79 ? -7.955 -1.285 2.207 1.00 97.75 79 MET A N 1
ATOM 617 C CA . MET A 1 79 ? -7.037 -1.266 3.339 1.00 97.75 79 MET A CA 1
ATOM 618 C C . MET A 1 79 ? -6.742 0.165 3.793 1.00 97.75 79 MET A C 1
ATOM 620 O O . MET A 1 79 ? -6.947 0.488 4.961 1.00 97.75 79 MET A O 1
ATOM 624 N N . ALA A 1 80 ? -6.334 1.038 2.869 1.00 97.50 80 ALA A N 1
ATOM 625 C CA . ALA A 1 80 ? -6.009 2.426 3.178 1.00 97.50 80 ALA A CA 1
ATOM 626 C C . ALA A 1 80 ? -7.211 3.211 3.720 1.00 97.50 80 ALA A C 1
ATOM 628 O O . ALA A 1 80 ? -7.058 3.991 4.657 1.00 97.50 80 ALA A O 1
ATOM 629 N N . VAL A 1 81 ? -8.415 2.977 3.186 1.00 96.44 81 VAL A N 1
ATOM 630 C CA . VAL A 1 81 ? -9.651 3.585 3.705 1.00 96.44 81 VAL A CA 1
ATOM 631 C C . VAL A 1 81 ? -9.945 3.096 5.123 1.00 96.44 81 VAL A C 1
ATOM 633 O O . VAL A 1 81 ? -10.212 3.911 6.004 1.00 96.44 81 VAL A O 1
ATOM 636 N N . SER A 1 82 ? -9.850 1.785 5.366 1.00 97.81 82 SER A N 1
ATOM 637 C CA . SER A 1 82 ? -10.101 1.201 6.692 1.00 97.81 82 SER A CA 1
ATOM 638 C C . SER A 1 82 ? -9.106 1.736 7.728 1.00 97.81 82 SER A C 1
ATOM 640 O O . SER A 1 82 ? -9.500 2.167 8.807 1.00 97.81 82 SER A O 1
ATOM 642 N N . PHE A 1 83 ? -7.825 1.814 7.372 1.00 98.25 83 PHE A N 1
ATOM 643 C CA . PHE A 1 83 ? -6.795 2.435 8.201 1.00 98.25 83 PHE A CA 1
ATOM 644 C C . PHE A 1 83 ? -7.012 3.935 8.418 1.00 98.25 83 PHE A C 1
ATOM 646 O O . PHE A 1 83 ? -6.892 4.403 9.547 1.00 98.25 83 PHE A O 1
ATOM 653 N N . GLY A 1 84 ? -7.399 4.686 7.387 1.00 97.38 84 GLY A N 1
ATOM 654 C CA . GLY A 1 84 ? -7.739 6.101 7.523 1.00 97.38 84 GLY A CA 1
ATOM 655 C C . GLY A 1 84 ? -8.877 6.335 8.521 1.00 97.38 84 GLY A C 1
ATOM 656 O O . GLY A 1 84 ? -8.782 7.232 9.357 1.00 97.38 84 GLY A O 1
ATOM 657 N N . HIS A 1 85 ? -9.915 5.493 8.491 1.00 97.38 85 HIS A N 1
ATOM 658 C CA . HIS A 1 85 ? -10.996 5.539 9.477 1.00 97.38 85 HIS A CA 1
ATOM 659 C C . HIS A 1 85 ? -10.531 5.156 10.883 1.00 97.38 85 HIS A C 1
ATOM 661 O O . HIS A 1 85 ? -10.915 5.828 11.841 1.00 97.38 85 HIS A O 1
ATOM 667 N N . ALA A 1 86 ? -9.680 4.136 11.019 1.00 97.81 86 ALA A N 1
ATOM 668 C CA . ALA A 1 86 ? -9.111 3.756 12.310 1.00 97.81 86 ALA A CA 1
ATOM 669 C C . ALA A 1 86 ? -8.356 4.927 12.953 1.00 97.81 86 ALA A C 1
ATOM 671 O O . ALA A 1 86 ? -8.599 5.259 14.108 1.00 97.81 86 ALA A O 1
ATOM 672 N N . ILE A 1 87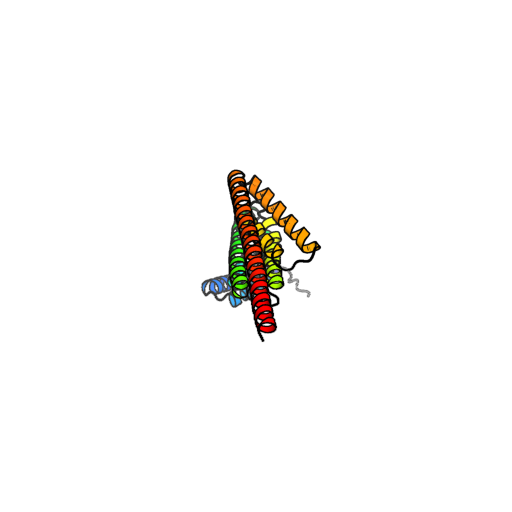 ? -7.499 5.606 12.185 1.00 97.75 87 ILE A N 1
ATOM 673 C CA . ILE A 1 87 ? -6.735 6.756 12.681 1.00 97.75 87 ILE A CA 1
ATOM 674 C C . ILE A 1 87 ? -7.677 7.914 13.033 1.00 97.75 87 ILE A C 1
ATOM 676 O O . ILE A 1 87 ? -7.567 8.487 14.112 1.00 97.75 87 ILE A O 1
ATOM 680 N N . ALA A 1 88 ? -8.642 8.231 12.165 1.00 96.62 88 ALA A N 1
ATOM 681 C CA . ALA A 1 88 ? -9.563 9.348 12.378 1.00 96.62 88 ALA A CA 1
ATOM 682 C C . ALA A 1 88 ? -10.485 9.177 13.599 1.00 96.62 88 ALA A C 1
ATOM 684 O O . ALA A 1 88 ? -10.931 10.175 14.165 1.00 96.62 88 ALA A O 1
ATOM 685 N N . THR A 1 89 ? -10.787 7.935 13.984 1.00 96.56 89 THR A N 1
ATOM 686 C CA . THR A 1 89 ? -11.706 7.610 15.090 1.00 96.56 89 THR A CA 1
ATOM 687 C C . THR A 1 89 ? -10.994 7.311 16.411 1.00 96.56 89 THR A C 1
ATOM 689 O O . THR A 1 89 ? -11.626 7.342 17.464 1.00 96.56 89 THR A O 1
ATOM 692 N N . THR A 1 90 ? -9.677 7.085 16.396 1.00 97.00 90 THR A N 1
ATOM 693 C CA . THR A 1 90 ? -8.866 6.964 17.616 1.00 97.00 90 THR A CA 1
ATOM 694 C C . THR A 1 90 ? -8.732 8.324 18.332 1.00 97.00 90 THR A C 1
ATOM 696 O O . THR A 1 90 ? -8.604 9.358 17.661 1.00 97.00 90 THR A O 1
ATOM 699 N N . PRO A 1 91 ? -8.711 8.355 19.686 1.00 96.12 91 PRO A N 1
ATOM 700 C CA . PRO A 1 91 ? -8.395 9.558 20.460 1.00 96.12 91 PRO A CA 1
ATOM 701 C C . PRO A 1 91 ? -7.117 10.247 19.976 1.00 96.12 91 PRO A C 1
ATOM 703 O O . PRO A 1 91 ? -6.137 9.577 19.652 1.00 96.12 91 PRO A O 1
ATOM 706 N N . LYS A 1 92 ? -7.113 11.584 19.934 1.00 94.56 92 LYS A N 1
ATOM 707 C CA . LYS A 1 92 ? -6.036 12.382 19.317 1.00 94.56 92 LYS A CA 1
ATOM 708 C C . LYS A 1 92 ? -4.647 12.027 19.841 1.00 94.56 92 LYS A C 1
ATOM 710 O O . LYS A 1 92 ? -3.690 12.009 19.077 1.00 94.56 92 LYS A O 1
ATOM 715 N N . GLU A 1 93 ? -4.555 11.704 21.123 1.00 95.06 93 GLU A N 1
ATOM 716 C CA . GLU A 1 93 ? -3.317 11.364 21.817 1.00 95.06 93 GLU A CA 1
ATOM 717 C C . GLU A 1 93 ? -2.714 10.039 21.319 1.00 95.06 93 GLU A C 1
ATOM 719 O O . GLU A 1 93 ? -1.499 9.881 21.334 1.00 95.06 93 GLU A O 1
ATOM 724 N N . ALA A 1 94 ? -3.547 9.113 20.832 1.00 95.12 94 ALA A N 1
ATOM 725 C CA . ALA A 1 94 ? -3.147 7.800 20.316 1.00 95.12 94 ALA A CA 1
ATOM 726 C C . ALA A 1 94 ? -3.155 7.715 18.773 1.00 95.12 94 ALA A C 1
ATOM 728 O O . ALA A 1 94 ? -2.837 6.665 18.199 1.00 95.12 94 ALA A O 1
ATOM 729 N N . GLN A 1 95 ? -3.507 8.805 18.076 1.00 94.81 95 GLN A N 1
ATOM 730 C CA . GLN A 1 95 ? -3.485 8.857 16.610 1.00 94.81 95 GLN A CA 1
ATOM 731 C C . GLN A 1 95 ? -2.094 8.600 16.020 1.00 94.81 95 GLN A C 1
ATOM 733 O O . GLN A 1 95 ? -2.030 7.804 15.084 1.00 94.81 95 GLN A O 1
ATOM 738 N N . PRO A 1 96 ? -0.986 9.175 16.539 1.00 94.75 96 PRO A N 1
ATOM 739 C CA . PRO A 1 96 ? 0.343 8.918 15.983 1.00 94.75 96 PRO A CA 1
ATOM 740 C C . PRO A 1 96 ? 0.733 7.435 16.025 1.00 94.75 96 PRO A C 1
ATOM 742 O O . PRO A 1 96 ? 1.231 6.899 15.037 1.00 94.75 96 PRO A O 1
ATOM 745 N N . ASP A 1 97 ? 0.441 6.744 17.130 1.00 95.56 97 ASP A N 1
ATOM 746 C CA . ASP A 1 97 ? 0.736 5.315 17.272 1.00 95.56 97 ASP A CA 1
ATOM 747 C C . ASP A 1 97 ? -0.117 4.461 16.332 1.00 95.56 97 ASP A C 1
ATOM 749 O O . ASP A 1 97 ? 0.395 3.560 15.663 1.00 95.56 97 ASP A O 1
ATOM 753 N N . THR A 1 98 ? -1.410 4.778 16.227 1.00 96.75 98 THR A N 1
ATOM 754 C CA . THR A 1 98 ? -2.325 4.089 15.304 1.00 96.75 98 THR A CA 1
ATOM 755 C C . THR A 1 98 ? -1.914 4.316 13.852 1.00 96.75 98 THR A C 1
ATOM 757 O O . THR A 1 98 ? -1.880 3.367 13.071 1.00 96.75 98 THR A O 1
ATOM 760 N N . ALA A 1 99 ? -1.548 5.551 13.495 1.00 96.81 99 ALA A N 1
ATOM 761 C CA . ALA A 1 99 ? -1.064 5.902 12.167 1.00 96.81 99 ALA A CA 1
ATOM 762 C C . ALA A 1 99 ? 0.216 5.141 11.832 1.00 96.81 99 ALA A C 1
ATOM 764 O O . ALA A 1 99 ? 0.302 4.541 10.763 1.00 96.81 99 ALA A O 1
ATOM 765 N N . ARG A 1 100 ? 1.167 5.067 12.771 1.00 96.25 100 ARG A N 1
ATOM 766 C CA . ARG A 1 100 ? 2.415 4.323 12.580 1.00 96.25 100 ARG A CA 1
ATOM 767 C C . ARG A 1 100 ? 2.160 2.850 12.304 1.00 96.25 100 ARG A C 1
ATOM 769 O O . ARG A 1 100 ? 2.747 2.308 11.374 1.00 96.25 100 ARG A O 1
ATOM 776 N N . LEU A 1 101 ? 1.294 2.207 13.083 1.00 96.12 101 LEU A N 1
ATOM 777 C CA . LEU A 1 101 ? 0.940 0.800 12.887 1.00 96.12 101 LEU A CA 1
ATOM 778 C C . LEU A 1 101 ? 0.259 0.571 11.530 1.00 96.12 101 LEU A C 1
ATOM 780 O O . LEU A 1 101 ? 0.679 -0.288 10.757 1.00 96.12 101 LEU A O 1
ATOM 784 N N . ALA A 1 102 ? -0.751 1.381 11.222 1.00 97.56 102 ALA A N 1
ATOM 785 C CA . ALA A 1 102 ? -1.533 1.268 10.001 1.00 97.56 102 ALA A CA 1
ATOM 786 C C . ALA A 1 102 ? -0.704 1.519 8.729 1.00 97.56 102 ALA A C 1
ATOM 788 O O . ALA A 1 102 ? -0.776 0.757 7.766 1.00 97.56 102 ALA A O 1
ATOM 789 N N . ILE A 1 103 ? 0.111 2.574 8.718 1.00 97.62 103 ILE A N 1
ATOM 790 C CA . ILE A 1 103 ? 0.911 2.959 7.549 1.00 97.62 103 ILE A CA 1
ATOM 791 C C . ILE A 1 103 ? 2.103 2.021 7.375 1.00 97.62 103 ILE A C 1
ATOM 793 O O . ILE A 1 103 ? 2.456 1.706 6.238 1.00 97.62 103 ILE A O 1
ATOM 797 N N . ALA A 1 104 ? 2.696 1.525 8.467 1.00 97.62 104 ALA A N 1
ATOM 798 C CA . ALA A 1 104 ? 3.721 0.489 8.384 1.00 97.62 104 ALA A CA 1
ATOM 799 C C . ALA A 1 104 ? 3.169 -0.779 7.721 1.00 97.62 104 ALA A C 1
ATOM 801 O O . ALA A 1 104 ? 3.816 -1.315 6.822 1.00 97.62 104 ALA A O 1
ATOM 802 N N . GLU A 1 105 ? 1.961 -1.216 8.089 1.00 98.06 105 GLU A N 1
ATOM 803 C CA . GLU A 1 105 ? 1.349 -2.393 7.469 1.00 98.06 105 GLU A CA 1
ATOM 804 C C . GLU A 1 105 ? 0.945 -2.139 6.012 1.00 98.06 105 GLU A C 1
ATOM 806 O O . GLU A 1 105 ? 1.227 -2.962 5.141 1.00 98.06 105 GLU A O 1
ATOM 811 N N . LEU A 1 106 ? 0.367 -0.973 5.708 1.00 98.19 106 LEU A N 1
ATOM 812 C CA . LEU A 1 106 ? 0.064 -0.583 4.329 1.00 98.19 106 LEU A CA 1
ATOM 813 C C . LEU A 1 106 ? 1.325 -0.593 3.451 1.00 98.19 106 LEU A C 1
ATOM 815 O O . LEU A 1 106 ? 1.304 -1.100 2.329 1.00 98.19 106 LEU A O 1
ATOM 819 N N . THR A 1 107 ? 2.435 -0.082 3.989 1.00 98.50 107 THR A N 1
ATOM 820 C CA . THR A 1 107 ? 3.740 -0.075 3.320 1.00 98.50 107 THR A CA 1
ATOM 821 C C . THR A 1 107 ? 4.273 -1.495 3.135 1.00 98.50 107 THR A C 1
ATOM 823 O O . THR A 1 107 ? 4.741 -1.839 2.053 1.00 98.50 107 THR A O 1
ATOM 826 N N . ASN A 1 108 ? 4.170 -2.344 4.159 1.00 98.06 108 ASN A N 1
ATOM 827 C CA . ASN A 1 108 ? 4.593 -3.742 4.110 1.00 98.06 108 ASN A CA 1
ATOM 828 C C . ASN A 1 108 ? 3.858 -4.519 3.004 1.00 98.06 108 ASN A C 1
ATOM 830 O O . ASN A 1 108 ? 4.487 -5.159 2.158 1.00 98.06 108 ASN A O 1
ATOM 834 N N . ILE A 1 109 ? 2.527 -4.405 2.943 1.00 98.31 109 ILE A N 1
ATOM 835 C CA . ILE A 1 109 ? 1.747 -5.067 1.893 1.00 98.31 109 ILE A CA 1
ATOM 836 C C . ILE A 1 109 ? 2.036 -4.469 0.515 1.00 98.31 109 ILE A C 1
ATOM 838 O O . ILE A 1 109 ? 2.193 -5.225 -0.445 1.00 98.31 109 ILE A O 1
ATOM 842 N N . GLY A 1 110 ? 2.163 -3.144 0.410 1.00 98.12 110 GLY A N 1
ATOM 843 C CA . GLY A 1 110 ? 2.548 -2.488 -0.837 1.00 98.12 110 GLY A CA 1
ATOM 844 C C . GLY A 1 110 ? 3.887 -3.004 -1.371 1.00 98.12 110 GLY A C 1
ATOM 845 O O . GLY A 1 110 ? 3.962 -3.402 -2.529 1.00 98.12 110 GLY A O 1
ATOM 846 N N . LEU A 1 111 ? 4.912 -3.109 -0.517 1.00 97.75 111 LEU A N 1
ATOM 847 C CA . LEU A 1 111 ? 6.217 -3.682 -0.872 1.00 97.75 111 LEU A CA 1
ATOM 848 C C . LEU A 1 111 ? 6.102 -5.140 -1.326 1.00 97.75 111 LEU A C 1
ATOM 850 O O . LEU A 1 111 ? 6.650 -5.502 -2.368 1.00 97.75 111 LEU A O 1
ATOM 854 N N . LYS A 1 112 ? 5.365 -5.973 -0.583 1.00 97.88 112 LYS A N 1
ATOM 855 C CA . LYS A 1 112 ? 5.143 -7.379 -0.946 1.00 97.88 112 LYS A CA 1
ATOM 856 C C . LYS A 1 112 ? 4.500 -7.505 -2.329 1.00 97.88 112 LYS A C 1
ATOM 858 O O . LYS A 1 112 ? 4.949 -8.317 -3.135 1.00 97.88 112 LYS A O 1
ATOM 863 N N . ILE A 1 113 ? 3.474 -6.702 -2.612 1.00 98.19 113 ILE A N 1
ATOM 864 C CA . ILE A 1 113 ? 2.793 -6.708 -3.911 1.00 98.19 113 ILE A CA 1
ATOM 865 C C . ILE A 1 113 ? 3.725 -6.197 -5.014 1.00 98.19 113 ILE A C 1
ATOM 867 O O . ILE A 1 113 ? 3.760 -6.814 -6.076 1.00 98.19 113 ILE A O 1
ATOM 871 N N . SER A 1 114 ? 4.507 -5.139 -4.776 1.00 97.25 114 SER A N 1
ATOM 872 C CA . SER A 1 114 ? 5.487 -4.635 -5.750 1.00 97.25 114 SER A CA 1
ATOM 873 C C . SER A 1 114 ? 6.536 -5.686 -6.112 1.00 97.25 114 SER A C 1
ATOM 875 O O . SER A 1 114 ? 6.813 -5.893 -7.290 1.00 97.25 114 SER A O 1
ATOM 877 N N . ILE A 1 115 ? 7.079 -6.408 -5.126 1.00 96.12 115 ILE A N 1
ATOM 878 C CA . ILE A 1 115 ? 8.053 -7.483 -5.373 1.00 96.12 115 ILE A CA 1
ATOM 879 C C . ILE A 1 115 ? 7.419 -8.593 -6.220 1.00 96.12 115 ILE A C 1
ATOM 881 O O . ILE A 1 115 ? 7.959 -8.955 -7.265 1.00 96.12 115 ILE A O 1
ATOM 885 N N . GLN A 1 116 ? 6.234 -9.073 -5.830 1.00 96.88 116 GLN A N 1
ATOM 886 C CA . GLN A 1 116 ? 5.507 -10.097 -6.589 1.00 96.88 116 GLN A CA 1
ATOM 887 C C . GLN A 1 116 ? 5.169 -9.632 -8.011 1.00 96.88 116 GLN A C 1
ATOM 889 O O . GLN A 1 116 ? 5.214 -10.420 -8.954 1.00 96.88 116 GLN A O 1
ATOM 894 N N . LEU A 1 117 ? 4.814 -8.355 -8.178 1.00 97.12 117 LEU A N 1
ATOM 895 C CA . LEU A 1 117 ? 4.534 -7.757 -9.478 1.00 97.12 117 LEU A CA 1
ATOM 896 C C . LEU A 1 117 ? 5.776 -7.790 -10.369 1.00 97.12 117 LEU A C 1
ATOM 898 O O . LEU A 1 117 ? 5.671 -8.187 -11.527 1.00 97.12 117 LEU A O 1
ATOM 902 N N . LEU A 1 118 ? 6.935 -7.395 -9.841 1.00 93.62 118 LEU A N 1
ATOM 903 C CA . LEU A 1 118 ? 8.191 -7.392 -10.587 1.00 93.62 118 LEU A CA 1
ATOM 904 C C . LEU A 1 118 ? 8.614 -8.801 -11.003 1.00 93.62 118 LEU A C 1
ATOM 906 O O . LEU A 1 118 ? 8.970 -9.007 -12.164 1.00 93.62 118 LEU A O 1
ATOM 910 N N . GLU A 1 119 ? 8.510 -9.776 -10.100 1.00 94.94 119 GLU A N 1
ATOM 911 C CA . GLU A 1 119 ? 8.750 -11.189 -10.412 1.00 94.94 119 GLU A CA 1
ATOM 912 C C . GLU A 1 119 ? 7.820 -11.676 -11.528 1.00 94.94 119 GLU A C 1
ATOM 914 O O . GLU A 1 119 ? 8.265 -12.303 -12.491 1.00 94.94 119 GLU A O 1
ATOM 919 N N . HIS A 1 120 ? 6.534 -11.331 -11.443 1.00 94.81 120 HIS A N 1
ATOM 920 C CA . HIS A 1 120 ? 5.543 -11.716 -12.440 1.00 94.81 120 HIS A CA 1
ATOM 921 C C . HIS A 1 120 ? 5.816 -11.075 -13.809 1.00 94.81 120 HIS A C 1
ATOM 923 O O . HIS A 1 120 ? 5.809 -11.761 -14.829 1.00 94.81 120 HIS A O 1
ATOM 929 N N . VAL A 1 121 ? 6.108 -9.773 -13.852 1.00 94.94 121 VAL A N 1
ATOM 930 C CA . VAL A 1 121 ? 6.435 -9.063 -15.100 1.00 94.94 121 VAL A CA 1
ATOM 931 C C . VAL A 1 121 ? 7.714 -9.619 -15.731 1.00 94.94 121 VAL A C 1
ATOM 933 O O . VAL A 1 121 ? 7.775 -9.760 -16.951 1.00 94.94 121 VAL A O 1
ATOM 936 N N . ALA A 1 122 ? 8.716 -9.976 -14.924 1.00 92.88 122 ALA A N 1
ATOM 937 C CA . ALA A 1 122 ? 9.945 -10.594 -15.413 1.00 92.88 122 ALA A CA 1
ATOM 938 C C . ALA A 1 122 ? 9.698 -12.002 -15.980 1.00 92.88 122 ALA A C 1
ATOM 940 O O . ALA A 1 122 ? 10.188 -12.326 -17.061 1.00 92.88 122 ALA A O 1
ATOM 941 N N . GLN A 1 123 ? 8.910 -12.825 -15.281 1.00 94.81 123 GLN A N 1
ATOM 942 C CA . GLN A 1 123 ? 8.590 -14.189 -15.707 1.00 94.81 123 GLN A CA 1
ATOM 943 C C . GLN A 1 123 ? 7.801 -14.225 -17.023 1.00 94.81 123 GLN A C 1
ATOM 945 O O . GLN A 1 123 ? 8.011 -15.116 -17.845 1.00 94.81 123 GLN A O 1
ATOM 950 N N . PHE A 1 124 ? 6.901 -13.263 -17.228 1.00 93.19 124 PHE A N 1
ATOM 951 C CA . PHE A 1 124 ? 6.014 -13.197 -18.391 1.00 93.19 124 PHE A CA 1
ATOM 952 C C . PHE A 1 124 ? 6.353 -12.023 -19.318 1.00 93.19 124 PHE A C 1
ATOM 954 O O . PHE A 1 124 ? 5.468 -11.426 -19.936 1.00 93.19 124 PHE A O 1
ATOM 961 N N . ALA A 1 125 ? 7.638 -11.682 -19.423 1.00 89.31 125 ALA A N 1
ATOM 962 C CA . ALA A 1 125 ? 8.103 -10.594 -20.273 1.00 89.31 125 ALA A CA 1
ATOM 963 C C . ALA A 1 125 ? 7.628 -10.780 -21.729 1.00 89.31 125 ALA A C 1
ATOM 965 O O . ALA A 1 125 ? 7.828 -11.829 -22.340 1.00 89.31 125 ALA A O 1
ATOM 966 N N . GLY A 1 126 ? 6.984 -9.751 -22.287 1.00 83.81 126 GLY A N 1
ATOM 967 C CA . GLY A 1 126 ? 6.425 -9.772 -23.645 1.00 83.81 126 GLY A CA 1
ATOM 968 C C . GLY A 1 126 ? 5.007 -10.346 -23.762 1.00 83.81 126 GLY A C 1
ATOM 969 O O . GLY A 1 126 ? 4.424 -10.268 -24.843 1.00 83.81 126 GLY A O 1
ATOM 970 N N . ALA A 1 127 ? 4.419 -10.874 -22.681 1.00 93.00 127 ALA A N 1
ATOM 971 C CA . ALA A 1 127 ? 3.011 -11.259 -22.687 1.00 93.00 127 ALA A CA 1
ATOM 972 C C . ALA A 1 127 ? 2.098 -10.016 -22.815 1.00 93.00 127 ALA A C 1
ATOM 974 O O . ALA A 1 127 ? 2.376 -8.983 -22.192 1.00 93.00 127 ALA A O 1
ATOM 975 N N . PRO A 1 128 ? 0.995 -10.092 -23.589 1.00 93.94 128 PRO A N 1
ATOM 976 C CA . PRO A 1 128 ? 0.051 -8.984 -23.726 1.00 93.94 128 PRO A CA 1
ATOM 977 C C . PRO A 1 128 ? -0.514 -8.537 -22.373 1.00 93.94 128 PRO A C 1
ATOM 979 O O . PRO A 1 128 ? -0.823 -9.371 -21.523 1.00 93.94 128 PRO A O 1
ATOM 982 N N . GLY A 1 129 ? -0.683 -7.228 -22.175 1.00 93.69 129 GLY A N 1
ATOM 983 C CA . GLY A 1 129 ? -1.290 -6.679 -20.958 1.00 93.69 129 GLY A CA 1
ATOM 984 C C . GLY A 1 129 ? -0.337 -6.509 -19.767 1.00 93.69 129 GLY A C 1
ATOM 985 O O . GLY A 1 129 ? -0.758 -6.018 -18.720 1.00 93.69 129 GLY A O 1
ATOM 986 N N . MET A 1 130 ? 0.933 -6.925 -19.871 1.00 94.81 130 MET A N 1
ATOM 987 C CA . MET A 1 130 ? 1.873 -6.848 -18.742 1.00 94.81 130 MET A CA 1
ATOM 988 C C . MET A 1 130 ? 2.250 -5.412 -18.373 1.00 94.81 130 MET A C 1
ATOM 990 O O . MET A 1 130 ? 2.387 -5.107 -17.189 1.00 94.81 130 MET A O 1
ATOM 994 N N . ALA A 1 131 ? 2.378 -4.521 -19.359 1.00 93.94 131 ALA A N 1
ATOM 995 C CA . ALA A 1 131 ? 2.677 -3.112 -19.112 1.00 93.94 131 ALA A CA 1
ATOM 996 C C . ALA A 1 131 ? 1.501 -2.403 -18.419 1.00 93.94 131 ALA A C 1
ATOM 998 O O . ALA A 1 131 ? 1.706 -1.637 -17.477 1.00 93.94 131 ALA A O 1
ATOM 999 N N . GLU A 1 132 ? 0.273 -2.707 -18.838 1.00 95.62 132 GLU A N 1
ATOM 1000 C CA . GLU A 1 132 ? -0.975 -2.208 -18.261 1.00 95.62 132 GLU A CA 1
ATOM 1001 C C . GLU A 1 132 ? -1.196 -2.755 -16.850 1.00 95.62 132 GLU A C 1
ATOM 1003 O O . GLU A 1 132 ? -1.587 -2.020 -15.945 1.00 95.62 132 GLU A O 1
ATOM 1008 N N . ARG A 1 133 ? -0.906 -4.042 -16.626 1.00 95.19 133 ARG A N 1
ATOM 1009 C CA . ARG A 1 133 ? -0.964 -4.633 -15.286 1.00 95.19 133 ARG A CA 1
ATOM 1010 C C . ARG A 1 133 ? 0.049 -3.975 -14.357 1.00 95.19 133 ARG A C 1
ATOM 1012 O O . ARG A 1 133 ? -0.300 -3.662 -13.220 1.00 95.19 133 ARG A O 1
ATOM 1019 N N . ARG A 1 134 ? 1.278 -3.755 -14.838 1.00 96.56 134 ARG A N 1
ATOM 1020 C CA . ARG A 1 134 ? 2.332 -3.086 -14.069 1.00 96.56 134 ARG A CA 1
ATOM 1021 C C . ARG A 1 134 ? 1.890 -1.695 -13.632 1.00 96.56 134 ARG A C 1
ATOM 1023 O O . ARG A 1 134 ? 1.902 -1.415 -12.439 1.00 96.56 134 ARG A O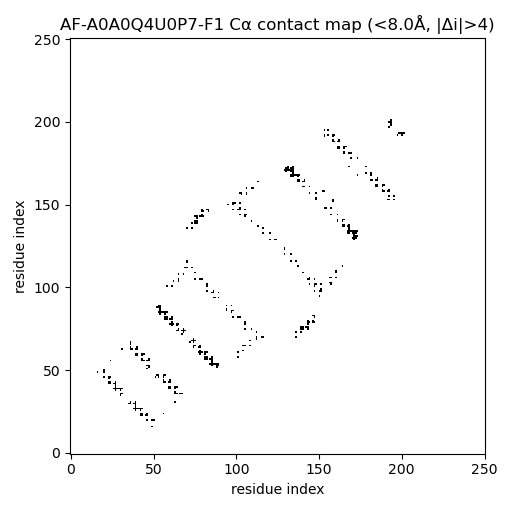 1
ATOM 1030 N N . SER A 1 135 ? 1.426 -0.862 -14.563 1.00 97.06 135 SER A N 1
ATOM 1031 C CA . SER A 1 135 ? 0.961 0.482 -14.220 1.00 97.06 135 SER A CA 1
ATOM 1032 C C . SER A 1 135 ? -0.271 0.467 -13.317 1.00 97.06 135 SER A C 1
ATOM 1034 O O . SER A 1 135 ? -0.297 1.188 -12.324 1.00 97.06 135 SER A O 1
ATOM 1036 N N . SER A 1 136 ? -1.262 -0.384 -13.593 1.00 97.44 136 SER A N 1
AT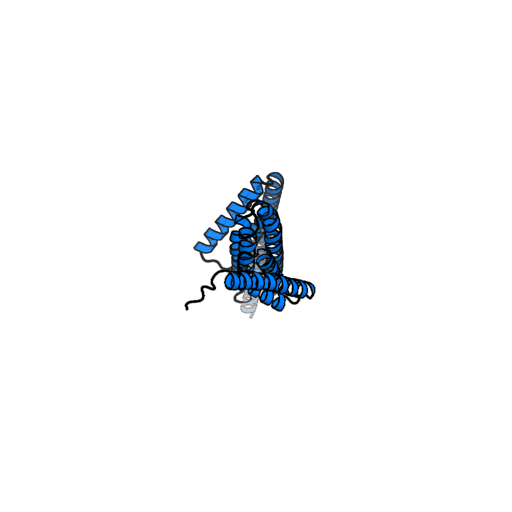OM 1037 C CA . SER A 1 136 ? -2.493 -0.465 -12.799 1.00 97.44 136 SER A CA 1
ATOM 1038 C C . SER A 1 136 ? -2.235 -0.843 -11.336 1.00 97.44 136 SER A C 1
ATOM 1040 O O . SER A 1 136 ? -2.759 -0.186 -10.435 1.00 97.44 136 SER A O 1
ATOM 1042 N N . VAL A 1 137 ? -1.411 -1.866 -11.083 1.00 98.06 137 VAL A N 1
ATOM 1043 C CA . VAL A 1 137 ? -1.087 -2.297 -9.714 1.00 98.06 137 VAL A CA 1
ATOM 1044 C C . VAL A 1 137 ? -0.262 -1.231 -8.994 1.00 98.06 137 VAL A C 1
ATOM 1046 O O . VAL A 1 137 ? -0.569 -0.896 -7.850 1.00 98.06 137 VAL A O 1
ATOM 1049 N N . SER A 1 138 ? 0.737 -0.652 -9.661 1.00 98.38 138 SER A N 1
ATOM 1050 C CA . SER A 1 138 ? 1.557 0.410 -9.078 1.00 98.38 138 SER A CA 1
ATOM 1051 C C . SER A 1 138 ? 0.745 1.662 -8.733 1.00 98.38 138 SER A C 1
ATOM 1053 O O . SER A 1 138 ? 0.918 2.215 -7.650 1.00 98.38 138 SER A O 1
ATOM 1055 N N . LEU A 1 139 ? -0.198 2.074 -9.587 1.00 98.31 139 LEU A N 1
ATOM 1056 C CA . LEU A 1 139 ? -1.120 3.176 -9.286 1.00 98.31 139 LEU A CA 1
ATOM 1057 C C . LEU A 1 139 ? -2.005 2.866 -8.071 1.00 98.31 139 LEU A C 1
ATOM 1059 O O . LEU A 1 139 ? -2.189 3.727 -7.219 1.00 98.31 139 LEU A O 1
ATOM 1063 N N . ALA A 1 140 ? -2.502 1.631 -7.934 1.00 98.12 140 ALA A N 1
ATOM 1064 C CA . ALA A 1 140 ? -3.295 1.241 -6.766 1.00 98.12 140 ALA A CA 1
ATOM 1065 C C . ALA A 1 140 ? -2.504 1.337 -5.448 1.00 98.12 140 ALA A C 1
ATOM 1067 O O . ALA A 1 140 ? -3.084 1.648 -4.406 1.00 98.12 140 ALA A O 1
ATOM 1068 N N . ILE A 1 141 ? -1.191 1.082 -5.486 1.00 98.62 141 ILE A N 1
ATOM 1069 C CA . ILE A 1 141 ? -0.294 1.281 -4.340 1.00 98.62 141 ILE A CA 1
ATOM 1070 C C . ILE A 1 141 ? -0.124 2.778 -4.055 1.00 98.62 141 ILE A C 1
ATOM 1072 O O . ILE A 1 141 ? -0.285 3.188 -2.908 1.00 98.62 141 ILE A O 1
ATOM 1076 N N . LEU A 1 142 ? 0.152 3.596 -5.076 1.00 98.44 142 LEU A N 1
ATOM 1077 C CA . LEU A 1 142 ? 0.325 5.046 -4.922 1.00 98.44 142 LEU A CA 1
ATOM 1078 C C . LEU A 1 142 ? -0.925 5.722 -4.343 1.00 98.44 142 LEU A C 1
ATOM 1080 O O . LEU A 1 142 ? -0.820 6.443 -3.355 1.00 98.44 142 LEU A O 1
ATOM 1084 N N . ASP A 1 143 ? -2.105 5.420 -4.887 1.00 97.62 143 ASP A N 1
ATOM 1085 C CA . ASP A 1 143 ? -3.392 5.939 -4.405 1.00 97.62 143 ASP A CA 1
ATOM 1086 C C . ASP A 1 143 ? -3.638 5.599 -2.929 1.00 97.62 143 ASP A C 1
ATOM 1088 O O . ASP A 1 143 ? -4.189 6.393 -2.165 1.00 97.62 143 ASP A O 1
ATOM 1092 N N . ALA A 1 144 ? -3.264 4.388 -2.516 1.00 97.81 144 ALA A N 1
ATOM 1093 C CA . ALA A 1 144 ? -3.413 3.952 -1.137 1.00 97.81 144 ALA A CA 1
ATOM 1094 C C . ALA A 1 144 ? -2.423 4.677 -0.213 1.00 97.81 144 ALA A C 1
ATOM 1096 O O . ALA A 1 144 ? -2.799 5.130 0.873 1.00 97.81 144 ALA A O 1
ATOM 1097 N N . MET A 1 145 ? -1.178 4.844 -0.665 1.00 98.00 145 MET A N 1
ATOM 1098 C CA . MET A 1 145 ? -0.154 5.579 0.072 1.00 98.00 145 MET A CA 1
ATOM 1099 C C . MET A 1 145 ? -0.496 7.065 0.214 1.00 98.00 145 MET A C 1
ATOM 1101 O O . MET A 1 145 ? -0.248 7.618 1.281 1.00 98.00 145 MET A O 1
ATOM 1105 N N . ASP A 1 146 ? -1.152 7.697 -0.762 1.00 95.44 146 ASP A N 1
ATOM 1106 C CA . ASP A 1 146 ? -1.649 9.076 -0.626 1.00 95.44 146 ASP A CA 1
ATOM 1107 C C . ASP A 1 146 ? -2.595 9.253 0.566 1.00 95.44 146 ASP A C 1
ATOM 1109 O O . ASP A 1 146 ? -2.648 10.325 1.167 1.00 95.44 146 ASP A O 1
ATOM 1113 N N . VAL A 1 147 ? -3.394 8.232 0.888 1.00 93.44 147 VAL A N 1
ATOM 1114 C CA . VAL A 1 147 ? -4.308 8.270 2.036 1.00 93.44 147 VAL A CA 1
ATOM 1115 C C . VAL A 1 147 ? -3.525 8.088 3.332 1.00 93.44 147 VAL A C 1
ATOM 1117 O O . VAL A 1 147 ? -3.728 8.850 4.276 1.00 93.44 147 VAL A O 1
ATOM 1120 N N . GLY A 1 148 ? -2.619 7.107 3.375 1.00 92.06 148 GLY A N 1
ATOM 1121 C CA . GLY A 1 148 ? -1.811 6.812 4.560 1.00 92.06 148 GLY A CA 1
ATOM 1122 C C . GLY A 1 148 ? -0.864 7.955 4.927 1.00 92.06 148 GLY A C 1
ATOM 1123 O O . GLY A 1 148 ? -0.881 8.447 6.054 1.00 92.06 148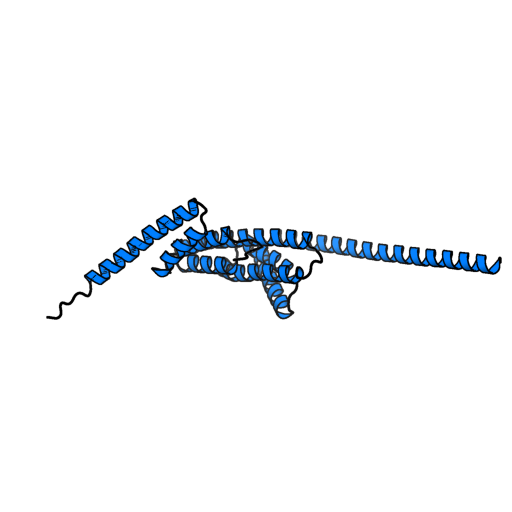 GLY A O 1
ATOM 1124 N N . MET A 1 149 ? -0.087 8.444 3.961 1.00 95.69 149 MET A N 1
ATOM 1125 C CA . MET A 1 149 ? 0.970 9.435 4.182 1.00 95.69 149 MET A CA 1
ATOM 1126 C C . MET A 1 149 ? 0.447 10.815 4.594 1.00 95.69 149 MET A C 1
ATOM 1128 O O . MET A 1 149 ? 1.211 11.597 5.146 1.00 95.69 149 MET A O 1
ATOM 1132 N N . ARG A 1 150 ? -0.852 11.115 4.442 1.00 94.62 150 ARG A N 1
ATOM 1133 C CA . ARG A 1 150 ? -1.460 12.330 5.029 1.00 94.62 150 ARG A CA 1
ATOM 1134 C C . ARG A 1 150 ? -1.322 12.385 6.548 1.00 94.62 150 ARG A C 1
ATOM 1136 O O . ARG A 1 150 ? -1.263 13.473 7.109 1.00 94.62 150 ARG A O 1
ATOM 1143 N N . TRP A 1 151 ? -1.289 11.226 7.203 1.00 93.44 151 TRP A N 1
ATOM 1144 C CA . TRP A 1 151 ? -1.140 11.123 8.653 1.00 93.44 151 TRP A CA 1
ATOM 1145 C C . TRP A 1 151 ? 0.324 11.064 9.093 1.00 93.44 151 TRP A C 1
ATOM 1147 O O . TRP A 1 151 ? 0.632 11.448 10.218 1.00 93.44 151 TRP A O 1
ATOM 1157 N N . MET A 1 152 ? 1.226 10.591 8.225 1.00 95.12 152 MET A N 1
ATOM 1158 C CA . MET A 1 152 ? 2.667 10.527 8.491 1.00 95.12 152 MET A CA 1
ATOM 1159 C C . MET A 1 152 ? 3.484 10.881 7.238 1.00 95.12 152 MET A C 1
ATOM 1161 O O . MET A 1 152 ? 4.078 9.994 6.622 1.00 95.12 152 MET A O 1
ATOM 1165 N N . PRO A 1 153 ? 3.546 12.168 6.854 1.00 96.31 153 PRO A N 1
ATOM 1166 C CA . PRO A 1 153 ? 4.199 12.593 5.611 1.00 96.31 153 PRO A CA 1
ATOM 1167 C C . PRO A 1 153 ? 5.713 12.345 5.605 1.00 96.31 153 PRO A C 1
ATOM 1169 O O . PRO A 1 153 ? 6.322 12.256 4.544 1.00 96.31 153 PRO A O 1
ATOM 1172 N N . GLU A 1 154 ? 6.315 12.184 6.783 1.00 95.75 154 GLU A N 1
ATOM 1173 C CA . GLU A 1 154 ? 7.750 11.961 6.978 1.00 95.75 154 GLU A CA 1
ATOM 1174 C C . GLU A 1 154 ? 8.105 10.483 7.234 1.00 95.75 154 GLU A C 1
ATOM 1176 O O . GLU A 1 154 ? 9.231 10.159 7.607 1.00 95.75 154 GLU A O 1
ATOM 1181 N N . PHE A 1 155 ? 7.163 9.551 7.047 1.00 95.81 155 PHE A N 1
ATOM 1182 C CA . PHE A 1 155 ? 7.435 8.127 7.246 1.00 95.81 155 PHE A CA 1
ATOM 1183 C C . PHE A 1 155 ? 8.313 7.559 6.118 1.00 95.81 155 PHE A C 1
ATOM 1185 O O . PHE A 1 155 ? 7.828 7.205 5.041 1.00 95.81 155 PHE A O 1
ATOM 1192 N N . GLU A 1 156 ? 9.618 7.448 6.384 1.00 95.12 156 GLU A N 1
ATOM 1193 C CA . GLU A 1 156 ? 10.641 7.076 5.396 1.00 95.12 156 GLU A CA 1
ATOM 1194 C C . GLU A 1 156 ? 10.320 5.797 4.595 1.00 95.12 156 GLU A C 1
ATOM 1196 O O . GLU A 1 156 ? 10.379 5.856 3.361 1.00 95.12 156 GLU A O 1
ATOM 1201 N N . PRO A 1 157 ? 9.920 4.657 5.205 1.00 95.75 157 PRO A N 1
ATOM 1202 C CA . PRO A 1 157 ? 9.609 3.452 4.433 1.00 95.75 157 PRO A CA 1
ATOM 1203 C C . PRO A 1 157 ? 8.469 3.665 3.427 1.00 95.75 157 PRO A C 1
ATOM 1205 O O . PRO A 1 157 ? 8.517 3.139 2.314 1.00 95.75 157 PRO A O 1
ATOM 1208 N N . GLY A 1 158 ? 7.470 4.474 3.791 1.00 97.44 158 GLY A N 1
ATOM 1209 C CA . GLY A 1 158 ? 6.352 4.813 2.913 1.00 97.44 158 GLY A CA 1
ATOM 1210 C C . GLY A 1 158 ? 6.776 5.700 1.742 1.00 97.44 158 GLY A C 1
ATOM 1211 O O . GLY A 1 158 ? 6.389 5.443 0.602 1.00 97.44 158 GLY A O 1
ATOM 1212 N N . LEU A 1 159 ? 7.635 6.694 1.992 1.00 97.44 159 LEU A N 1
ATOM 1213 C CA . LEU A 1 159 ? 8.206 7.546 0.942 1.00 97.44 159 LEU A CA 1
ATOM 1214 C C . LEU A 1 159 ? 9.035 6.732 -0.062 1.00 97.44 159 LEU A C 1
ATOM 1216 O O . LEU A 1 159 ? 8.903 6.915 -1.272 1.00 97.44 159 LEU A O 1
ATOM 1220 N N . ARG A 1 160 ? 9.848 5.787 0.425 1.00 95.81 160 ARG A N 1
ATOM 1221 C CA . ARG A 1 160 ? 10.632 4.877 -0.427 1.00 95.81 160 ARG A CA 1
ATOM 1222 C C . ARG A 1 160 ? 9.738 3.994 -1.295 1.00 95.81 160 ARG A C 1
ATOM 1224 O O . ARG A 1 160 ? 10.012 3.833 -2.485 1.00 95.81 160 ARG A O 1
ATOM 1231 N N . LEU A 1 161 ? 8.648 3.468 -0.732 1.00 98.06 161 LEU A N 1
ATOM 1232 C CA . LEU A 1 161 ? 7.660 2.709 -1.498 1.00 98.06 161 LEU A CA 1
ATOM 1233 C C . LEU A 1 161 ? 6.998 3.570 -2.583 1.00 98.06 161 LEU A C 1
ATOM 1235 O O . LEU A 1 161 ? 6.854 3.090 -3.703 1.00 98.06 161 LEU A O 1
ATOM 1239 N N . ILE A 1 162 ? 6.644 4.829 -2.295 1.00 98.50 162 ILE A N 1
ATOM 1240 C CA . ILE A 1 162 ? 6.091 5.755 -3.302 1.00 98.50 162 ILE A CA 1
ATOM 1241 C C . ILE A 1 162 ? 7.063 5.928 -4.474 1.00 98.50 162 ILE A C 1
ATOM 1243 O O . ILE A 1 162 ? 6.649 5.837 -5.628 1.00 98.50 162 ILE A O 1
ATOM 1247 N N . VAL A 1 163 ? 8.356 6.130 -4.200 1.00 97.12 163 VAL A N 1
ATOM 1248 C CA . VAL A 1 163 ? 9.373 6.255 -5.257 1.00 97.12 163 VAL A CA 1
ATOM 1249 C C . VAL A 1 163 ? 9.468 4.969 -6.084 1.00 97.12 163 VAL A C 1
ATOM 1251 O O . VAL A 1 163 ? 9.414 5.029 -7.312 1.00 97.12 163 VAL A O 1
ATOM 1254 N N . SER A 1 164 ? 9.560 3.807 -5.429 1.00 96.00 164 SER A N 1
ATOM 1255 C CA . SER A 1 164 ? 9.657 2.511 -6.116 1.00 96.00 164 SER A CA 1
ATOM 1256 C C . SER A 1 164 ? 8.420 2.220 -6.970 1.00 96.00 164 SER A C 1
ATOM 1258 O O . SER A 1 164 ? 8.545 1.968 -8.166 1.00 96.00 164 SER A O 1
ATOM 1260 N N . ALA A 1 165 ? 7.223 2.306 -6.383 1.00 98.00 165 ALA A N 1
ATOM 1261 C CA . ALA A 1 165 ? 5.968 2.054 -7.084 1.00 98.00 165 ALA A CA 1
ATOM 1262 C C . ALA A 1 165 ? 5.737 3.072 -8.210 1.00 98.00 165 ALA A C 1
ATOM 1264 O O . ALA A 1 165 ? 5.243 2.708 -9.274 1.00 98.00 165 ALA A O 1
ATOM 1265 N N . GLY A 1 166 ? 6.141 4.331 -8.016 1.00 98.12 166 GLY A N 1
ATOM 1266 C CA . GLY A 1 166 ? 6.106 5.355 -9.055 1.00 98.12 166 GLY A CA 1
ATOM 1267 C C . GLY A 1 166 ? 6.978 5.003 -10.257 1.00 98.12 166 GLY A C 1
ATOM 1268 O O . GLY A 1 166 ? 6.501 5.037 -11.390 1.00 98.12 166 GLY A O 1
ATOM 1269 N N . ASN A 1 167 ? 8.229 4.605 -10.024 1.00 96.25 167 ASN A N 1
ATOM 1270 C CA . ASN A 1 167 ? 9.119 4.151 -11.094 1.00 96.25 167 ASN A CA 1
ATOM 1271 C C . ASN A 1 167 ? 8.552 2.921 -11.821 1.00 96.25 167 ASN A C 1
ATOM 1273 O O . ASN A 1 167 ? 8.618 2.841 -13.048 1.00 96.25 167 ASN A O 1
ATOM 1277 N N . ASP A 1 168 ? 7.928 1.998 -11.085 1.00 95.56 168 ASP A N 1
ATOM 1278 C CA . ASP A 1 168 ? 7.263 0.839 -11.678 1.00 95.56 168 ASP A CA 1
ATOM 1279 C C . ASP A 1 168 ? 6.057 1.221 -12.535 1.00 95.56 168 ASP A C 1
ATOM 1281 O O . ASP A 1 168 ? 5.882 0.656 -13.617 1.00 95.56 168 ASP A O 1
ATOM 1285 N N . ALA A 1 169 ? 5.263 2.203 -12.101 1.00 97.69 169 ALA A N 1
ATOM 1286 C CA . ALA A 1 169 ? 4.147 2.716 -12.885 1.00 97.69 169 ALA A CA 1
ATOM 1287 C C . ALA A 1 169 ? 4.632 3.348 -14.198 1.00 97.69 169 ALA A C 1
ATOM 1289 O O . ALA A 1 169 ? 4.074 3.056 -15.255 1.00 97.69 169 ALA A O 1
ATOM 1290 N N . LEU A 1 170 ? 5.696 4.160 -14.141 1.00 96.69 170 LEU A N 1
ATOM 1291 C CA . LEU A 1 170 ? 6.300 4.815 -15.309 1.00 96.69 170 LEU A CA 1
ATOM 1292 C C . LEU A 1 170 ? 6.882 3.823 -16.321 1.00 96.69 170 LEU A C 1
ATOM 1294 O O . LEU A 1 170 ? 6.889 4.101 -17.516 1.00 96.69 170 LEU A O 1
ATOM 1298 N N . ALA A 1 171 ? 7.357 2.669 -15.854 1.00 93.62 171 ALA A N 1
ATOM 1299 C CA . ALA A 1 171 ? 7.843 1.591 -16.709 1.00 93.62 171 ALA A CA 1
ATOM 1300 C C . ALA A 1 171 ? 6.721 0.665 -17.233 1.00 93.62 171 ALA A C 1
ATOM 1302 O O . ALA A 1 171 ? 7.006 -0.311 -17.932 1.00 93.62 171 ALA A O 1
ATOM 1303 N N . GLY A 1 172 ? 5.464 0.929 -16.864 1.00 93.50 172 GLY A N 1
ATOM 1304 C CA . GLY A 1 172 ? 4.269 0.300 -17.420 1.00 93.50 172 GLY A CA 1
ATOM 1305 C C . GLY A 1 172 ? 3.643 1.133 -18.543 1.00 93.50 172 GLY A C 1
ATOM 1306 O O . GLY A 1 172 ? 4.325 1.856 -19.265 1.00 93.50 172 GLY A O 1
ATOM 1307 N N . ALA A 1 173 ? 2.322 1.031 -18.692 1.00 93.69 173 ALA A N 1
ATOM 1308 C CA . ALA A 1 173 ? 1.552 1.817 -19.655 1.00 93.69 173 ALA A CA 1
ATOM 1309 C C . ALA A 1 173 ? 0.730 2.903 -18.940 1.00 93.69 173 ALA A C 1
ATOM 1311 O O . ALA A 1 173 ? -0.247 2.588 -18.258 1.00 93.69 173 ALA A O 1
ATOM 1312 N N . LEU A 1 174 ? 1.118 4.173 -19.092 1.00 95.81 174 LEU A N 1
ATOM 1313 C CA . LEU A 1 174 ? 0.427 5.334 -18.517 1.00 95.81 174 LEU A CA 1
ATOM 1314 C C . LEU A 1 174 ? 0.010 6.334 -19.597 1.00 95.81 174 LEU A C 1
ATOM 1316 O O . LEU A 1 174 ? 0.698 6.511 -20.604 1.00 95.81 174 LEU A O 1
ATOM 1320 N N . SER A 1 175 ? -1.100 7.036 -19.361 1.00 96.88 175 SER A N 1
ATOM 1321 C CA . SER A 1 175 ? -1.449 8.223 -20.142 1.00 96.88 175 SER A CA 1
ATOM 1322 C C . SER A 1 175 ? -0.507 9.396 -19.814 1.00 96.88 175 SER A C 1
ATOM 1324 O O . SER A 1 175 ? 0.090 9.423 -18.736 1.00 96.88 175 SER A O 1
ATOM 1326 N N . PRO A 1 176 ? -0.408 10.430 -20.673 1.00 97.50 176 PRO A N 1
ATOM 1327 C CA . PRO A 1 176 ? 0.407 11.611 -20.378 1.00 97.50 176 PRO A CA 1
ATOM 1328 C C . PRO A 1 176 ? 0.044 12.308 -19.059 1.00 97.50 176 PRO A C 1
ATOM 1330 O O . PRO A 1 176 ? 0.933 12.778 -18.350 1.00 97.50 176 PRO A O 1
ATOM 1333 N N . SER A 1 177 ? -1.246 12.350 -18.702 1.00 97.12 177 SER A N 1
ATOM 1334 C CA . SER A 1 177 ? -1.693 12.953 -17.442 1.00 97.12 177 SER A CA 1
ATOM 1335 C C . SER A 1 177 ? -1.264 12.123 -16.234 1.00 97.12 177 SER A C 1
ATOM 1337 O O . SER A 1 177 ? -0.766 12.683 -15.262 1.00 97.12 177 SER A O 1
ATOM 1339 N N . GLN A 1 178 ? -1.394 10.795 -16.314 1.00 96.88 178 GLN A N 1
ATOM 1340 C CA . GLN A 1 178 ? -0.956 9.892 -15.249 1.00 96.88 178 GLN A CA 1
ATOM 1341 C C . GLN A 1 178 ? 0.566 9.932 -15.079 1.00 96.88 178 GLN A C 1
ATOM 1343 O O . GLN A 1 178 ? 1.057 9.957 -13.956 1.00 96.88 178 GLN A O 1
ATOM 1348 N N . THR A 1 179 ? 1.320 9.996 -16.178 1.00 98.12 179 THR A N 1
ATOM 1349 C CA . THR A 1 179 ? 2.780 10.149 -16.144 1.00 98.12 179 THR A CA 1
ATOM 1350 C C . THR A 1 179 ? 3.191 11.408 -15.384 1.00 98.12 179 THR A C 1
ATOM 1352 O O . THR A 1 179 ? 4.040 11.332 -14.497 1.00 98.12 179 THR A O 1
ATOM 1355 N N . ALA A 1 180 ? 2.571 12.553 -15.687 1.00 98.06 180 ALA A N 1
ATOM 1356 C CA . ALA A 1 180 ? 2.868 13.811 -15.003 1.00 98.06 180 ALA A CA 1
ATOM 1357 C C . ALA A 1 180 ? 2.535 13.748 -13.502 1.00 98.06 180 ALA A C 1
ATOM 1359 O O . ALA A 1 180 ? 3.321 14.203 -12.671 1.00 98.06 180 ALA A O 1
ATOM 1360 N N . GLU A 1 181 ? 1.398 13.145 -13.147 1.00 97.88 181 GLU A N 1
ATOM 1361 C CA . GLU A 1 181 ? 0.987 12.958 -11.755 1.00 97.88 181 GLU A CA 1
ATOM 1362 C C . GLU A 1 181 ? 1.968 12.065 -10.979 1.00 97.88 181 GLU A C 1
ATOM 1364 O O . GLU A 1 181 ? 2.436 12.438 -9.902 1.00 97.88 181 GLU A O 1
ATOM 1369 N N . VAL A 1 182 ? 2.337 10.912 -11.540 1.00 98.31 182 VAL A N 1
ATOM 1370 C CA . VAL A 1 182 ? 3.287 9.981 -10.914 1.00 98.31 182 VAL A CA 1
ATOM 1371 C C . VAL A 1 182 ? 4.663 10.630 -10.749 1.00 98.31 182 VAL A C 1
ATOM 1373 O O . VAL A 1 182 ? 5.274 10.516 -9.688 1.00 98.31 182 VAL A O 1
ATOM 1376 N N . GLN A 1 183 ? 5.140 11.369 -11.754 1.00 98.31 183 GLN A N 1
ATOM 1377 C CA . GLN A 1 183 ? 6.398 12.115 -11.655 1.00 98.31 183 GLN A CA 1
ATOM 1378 C C . GLN A 1 183 ? 6.366 13.160 -10.535 1.00 98.31 183 GLN A C 1
ATOM 1380 O O . GLN A 1 183 ? 7.353 13.299 -9.810 1.00 98.31 183 GLN A O 1
ATOM 1385 N N . ALA A 1 184 ? 5.244 13.864 -10.357 1.00 98.12 184 ALA A N 1
ATOM 1386 C CA . ALA A 1 184 ? 5.082 14.822 -9.268 1.00 98.12 184 ALA A CA 1
ATOM 1387 C C . ALA A 1 184 ? 5.166 14.137 -7.893 1.00 98.12 184 ALA A C 1
ATOM 1389 O O . ALA A 1 184 ? 5.916 14.603 -7.035 1.00 98.12 184 ALA A O 1
ATOM 1390 N N . LYS A 1 185 ? 4.491 12.991 -7.718 1.00 97.94 185 LYS A N 1
ATOM 1391 C CA . LYS A 1 185 ? 4.546 12.189 -6.480 1.00 97.94 185 LYS A CA 1
ATOM 1392 C C . LYS A 1 185 ? 5.964 11.716 -6.158 1.00 97.94 185 LYS A C 1
ATOM 1394 O O . LYS A 1 185 ? 6.422 11.856 -5.026 1.00 97.94 185 LYS A O 1
ATOM 1399 N N . ILE A 1 186 ? 6.689 11.199 -7.155 1.00 97.81 186 ILE A N 1
ATOM 1400 C CA . ILE A 1 186 ? 8.090 10.774 -6.992 1.00 97.81 186 ILE A CA 1
ATOM 1401 C C . ILE A 1 186 ? 8.966 11.964 -6.593 1.00 97.81 186 ILE A C 1
ATOM 1403 O O . ILE A 1 186 ? 9.795 11.848 -5.690 1.00 97.81 186 ILE A O 1
ATOM 1407 N N . ALA A 1 187 ? 8.799 13.108 -7.262 1.00 96.88 187 ALA A N 1
ATOM 1408 C CA . ALA A 1 187 ? 9.585 14.303 -6.986 1.00 96.88 187 ALA A CA 1
ATOM 1409 C C . ALA A 1 187 ? 9.345 14.830 -5.566 1.00 96.88 187 ALA A C 1
ATOM 1411 O O . ALA A 1 187 ? 10.303 15.200 -4.888 1.00 96.88 187 ALA A O 1
ATOM 1412 N N . GLU A 1 188 ? 8.095 14.843 -5.104 1.00 97.19 188 GLU A N 1
ATOM 1413 C CA . GLU A 1 188 ? 7.742 15.214 -3.734 1.00 97.19 188 GLU A CA 1
ATOM 1414 C C . GLU A 1 188 ? 8.351 14.243 -2.716 1.00 97.19 188 GLU A C 1
ATOM 1416 O O . GLU A 1 188 ? 9.075 14.678 -1.821 1.00 97.19 188 GLU A O 1
ATOM 1421 N N . ALA A 1 189 ? 8.170 12.932 -2.905 1.00 96.62 189 ALA A N 1
ATOM 1422 C CA . ALA A 1 189 ? 8.713 11.928 -1.993 1.00 96.62 189 ALA A CA 1
ATOM 1423 C C . ALA A 1 189 ? 10.247 11.995 -1.889 1.00 96.62 189 ALA A C 1
ATOM 1425 O O . ALA A 1 189 ? 10.797 11.977 -0.787 1.00 96.62 189 ALA A O 1
ATOM 1426 N N . ARG A 1 190 ? 10.949 12.152 -3.022 1.00 95.19 190 ARG A N 1
ATOM 1427 C CA . ARG A 1 190 ? 12.411 12.338 -3.055 1.00 95.19 190 ARG A CA 1
ATOM 1428 C C . ARG A 1 190 ? 12.850 13.617 -2.339 1.00 95.19 190 ARG A C 1
ATOM 1430 O O . ARG A 1 190 ? 13.861 13.602 -1.642 1.00 95.19 190 ARG A O 1
ATOM 1437 N N . ARG A 1 191 ? 12.108 14.723 -2.484 1.00 95.06 191 ARG A N 1
ATOM 1438 C CA . ARG A 1 191 ? 12.401 15.969 -1.752 1.00 95.06 191 ARG A CA 1
ATOM 1439 C C . ARG A 1 191 ? 12.299 15.757 -0.246 1.00 95.06 191 ARG A C 1
ATOM 1441 O O . ARG A 1 191 ? 13.217 16.153 0.462 1.00 95.06 191 ARG A O 1
ATOM 1448 N N . THR A 1 192 ? 11.241 15.103 0.227 1.00 95.94 192 THR A N 1
ATOM 1449 C CA . THR A 1 192 ? 11.070 14.814 1.657 1.00 95.94 192 THR A CA 1
ATOM 1450 C C . THR A 1 192 ? 12.170 13.888 2.174 1.00 95.94 192 THR A C 1
ATOM 1452 O O . THR A 1 192 ? 12.782 14.189 3.193 1.00 95.94 192 THR A O 1
ATOM 1455 N N . LEU A 1 193 ? 12.514 12.824 1.439 1.00 94.69 193 LEU A N 1
ATOM 1456 C CA . LEU A 1 193 ? 13.617 11.922 1.802 1.00 94.69 193 LEU A CA 1
ATOM 1457 C C . LEU A 1 193 ? 14.960 12.653 1.939 1.00 94.69 193 LEU A C 1
ATOM 1459 O O . LEU A 1 193 ? 15.680 12.418 2.905 1.00 94.69 193 LEU A O 1
ATOM 1463 N N . ARG A 1 194 ? 15.276 13.585 1.029 1.00 94.31 194 ARG A N 1
ATOM 1464 C CA . ARG A 1 194 ? 16.486 14.423 1.125 1.00 94.31 194 ARG A CA 1
ATOM 1465 C C . ARG A 1 194 ? 16.510 15.292 2.379 1.00 94.31 194 ARG A C 1
ATOM 1467 O O . ARG A 1 194 ? 17.578 15.505 2.938 1.00 94.31 194 ARG A O 1
ATOM 1474 N N . VAL A 1 195 ? 15.357 15.817 2.795 1.00 95.38 195 VAL A N 1
ATOM 1475 C CA . VAL A 1 195 ? 15.251 16.626 4.020 1.00 95.38 195 VAL A CA 1
ATOM 1476 C C . VAL A 1 195 ? 15.444 15.755 5.262 1.00 95.38 195 VAL A C 1
ATOM 1478 O O . VAL A 1 195 ? 16.134 16.174 6.186 1.00 95.38 195 VAL A O 1
ATOM 1481 N N . LEU A 1 196 ? 14.879 14.543 5.272 1.00 93.88 196 LEU A N 1
ATOM 1482 C CA . LEU A 1 196 ? 14.979 13.613 6.401 1.00 93.88 196 LEU A CA 1
ATOM 1483 C C . LEU A 1 196 ? 16.378 13.009 6.554 1.00 93.88 196 LEU A C 1
ATOM 1485 O O . LEU A 1 196 ? 16.860 12.857 7.674 1.00 93.88 196 LEU A O 1
ATOM 1489 N N . ASN A 1 197 ? 17.025 12.652 5.442 1.00 91.31 197 ASN A N 1
ATOM 1490 C CA . ASN A 1 197 ? 18.344 12.030 5.441 1.00 91.31 197 ASN A CA 1
ATOM 1491 C C . ASN A 1 197 ? 19.179 12.481 4.224 1.00 91.31 197 ASN A C 1
ATOM 1493 O O . ASN A 1 197 ? 19.236 11.784 3.204 1.00 91.31 197 ASN A O 1
ATOM 1497 N N . PRO A 1 198 ? 19.836 13.652 4.308 1.00 89.94 198 PRO A N 1
ATOM 1498 C CA . PRO A 1 198 ? 20.572 14.226 3.183 1.00 89.94 198 PRO A CA 1
ATOM 1499 C C . PRO A 1 198 ? 21.787 13.386 2.768 1.00 89.94 198 PRO A C 1
ATOM 1501 O O . PRO A 1 198 ? 22.103 13.319 1.582 1.00 89.94 198 PRO A O 1
ATOM 1504 N N . GLU A 1 199 ? 22.447 12.716 3.717 1.00 87.75 199 GLU A N 1
ATOM 1505 C CA . GLU A 1 199 ? 23.606 11.859 3.436 1.00 87.75 199 GLU A CA 1
ATOM 1506 C C . GLU A 1 199 ? 23.201 10.600 2.663 1.00 87.75 199 GLU A C 1
ATOM 1508 O O . GLU A 1 199 ? 23.810 10.280 1.640 1.00 87.75 199 GLU A O 1
ATOM 1513 N N . ALA A 1 200 ? 22.137 9.915 3.100 1.00 84.25 200 ALA A N 1
ATOM 1514 C CA . ALA A 1 200 ? 21.627 8.744 2.389 1.00 84.25 200 ALA A CA 1
ATOM 1515 C C . ALA A 1 200 ? 21.102 9.108 0.995 1.00 84.25 200 ALA A C 1
ATOM 1517 O O . ALA A 1 200 ? 21.347 8.373 0.041 1.00 84.25 200 ALA A O 1
ATOM 1518 N N . ALA A 1 201 ? 20.440 10.259 0.853 1.00 78.38 201 ALA A N 1
ATOM 1519 C CA . ALA A 1 201 ? 19.956 10.717 -0.444 1.00 78.38 201 ALA A CA 1
ATOM 1520 C C . ALA A 1 201 ? 21.104 11.032 -1.419 1.00 78.38 201 ALA A C 1
ATOM 1522 O O . ALA A 1 201 ? 21.037 10.656 -2.588 1.00 78.38 201 ALA A O 1
ATOM 1523 N N . ALA A 1 202 ? 22.187 11.657 -0.943 1.00 82.44 202 ALA A N 1
ATOM 1524 C CA . ALA A 1 202 ? 23.381 11.884 -1.756 1.00 82.44 202 ALA A CA 1
ATOM 1525 C C . ALA A 1 202 ? 24.041 10.564 -2.195 1.00 82.44 202 ALA A C 1
ATOM 1527 O O . ALA A 1 202 ? 24.477 10.440 -3.342 1.00 82.44 202 ALA A O 1
ATOM 1528 N N . ALA A 1 203 ? 24.083 9.563 -1.309 1.00 84.75 203 ALA A N 1
ATOM 1529 C CA . ALA A 1 203 ? 24.595 8.234 -1.636 1.00 84.75 203 ALA A CA 1
ATOM 1530 C C . ALA A 1 203 ? 23.715 7.500 -2.665 1.00 84.75 203 ALA A C 1
ATOM 1532 O O . ALA A 1 203 ? 24.241 6.892 -3.598 1.00 84.75 203 ALA A O 1
ATOM 1533 N N . GLU A 1 204 ? 22.388 7.578 -2.534 1.00 82.12 204 GLU A N 1
ATOM 1534 C CA . GLU A 1 204 ? 21.441 6.993 -3.491 1.00 82.12 204 GLU A CA 1
ATOM 1535 C C . GLU A 1 204 ? 21.533 7.637 -4.872 1.00 82.12 204 GLU A C 1
ATOM 1537 O O . GLU A 1 204 ? 21.549 6.926 -5.871 1.00 82.12 204 GLU A O 1
ATOM 1542 N N . GLU A 1 205 ? 21.656 8.961 -4.947 1.00 79.88 205 GLU A N 1
ATOM 1543 C CA . GLU A 1 205 ? 21.827 9.669 -6.219 1.00 79.88 205 GLU A CA 1
ATOM 1544 C C . GLU A 1 205 ? 23.140 9.316 -6.908 1.00 79.88 205 GLU A C 1
ATOM 1546 O O . GLU A 1 205 ? 23.168 9.124 -8.125 1.00 79.88 205 GLU A O 1
ATOM 1551 N N . ALA A 1 206 ? 24.223 9.191 -6.138 1.00 82.81 206 ALA A N 1
ATOM 1552 C CA . ALA A 1 206 ? 25.495 8.717 -6.665 1.00 82.81 206 ALA A CA 1
ATOM 1553 C C . ALA A 1 206 ? 25.361 7.288 -7.218 1.00 82.81 206 ALA A C 1
ATOM 1555 O O . ALA A 1 206 ? 25.798 7.019 -8.338 1.00 82.81 206 ALA A O 1
ATOM 1556 N N . ALA A 1 207 ? 24.686 6.397 -6.484 1.00 82.94 207 ALA A N 1
ATOM 1557 C CA . ALA A 1 207 ? 24.439 5.025 -6.917 1.00 82.94 207 ALA A CA 1
ATOM 1558 C C . ALA A 1 207 ? 23.537 4.946 -8.164 1.00 82.94 207 ALA A C 1
ATOM 1560 O O . ALA A 1 207 ? 23.818 4.164 -9.072 1.00 82.94 207 ALA A O 1
ATOM 1561 N N . GLU A 1 208 ? 22.481 5.762 -8.246 1.00 80.69 208 GLU A N 1
ATOM 1562 C CA . GLU A 1 208 ? 21.577 5.834 -9.403 1.00 80.69 208 GLU A CA 1
ATOM 1563 C C . GLU A 1 208 ? 22.310 6.385 -10.637 1.00 80.69 208 GLU A C 1
ATOM 1565 O O . GLU A 1 208 ? 22.178 5.836 -11.733 1.00 80.69 208 GLU A O 1
ATOM 1570 N N . ALA A 1 209 ? 23.158 7.406 -10.463 1.00 80.50 209 ALA A N 1
ATOM 1571 C CA . ALA A 1 209 ? 24.002 7.943 -11.528 1.00 80.50 209 ALA A CA 1
ATOM 1572 C C . ALA A 1 209 ? 25.022 6.911 -12.033 1.00 80.50 209 ALA A C 1
ATOM 1574 O O . ALA A 1 209 ? 25.235 6.790 -13.242 1.00 80.50 209 ALA A O 1
ATOM 1575 N N . ASP A 1 210 ? 25.638 6.144 -11.135 1.00 85.31 210 ASP A N 1
ATOM 1576 C CA . ASP A 1 210 ? 26.573 5.085 -11.511 1.00 85.31 210 ASP A CA 1
ATOM 1577 C C . ASP A 1 210 ? 25.864 3.912 -12.200 1.00 85.31 210 ASP A C 1
ATOM 1579 O O . ASP A 1 210 ? 26.339 3.425 -13.230 1.00 85.31 210 ASP A O 1
ATOM 1583 N N . ALA A 1 211 ? 24.682 3.513 -11.725 1.00 78.06 211 ALA A N 1
ATOM 1584 C CA . ALA A 1 211 ? 23.852 2.515 -12.393 1.00 78.06 211 ALA A CA 1
ATOM 1585 C C . ALA A 1 211 ? 23.435 2.968 -13.805 1.00 78.06 211 ALA A C 1
ATOM 1587 O O . ALA A 1 211 ? 23.523 2.184 -14.753 1.00 78.06 211 ALA A O 1
ATOM 1588 N N . ALA A 1 212 ? 23.047 4.236 -13.975 1.00 78.56 212 ALA A N 1
ATOM 1589 C CA . ALA A 1 212 ? 22.692 4.805 -15.275 1.00 78.56 212 ALA A CA 1
ATOM 1590 C C . ALA A 1 212 ? 23.872 4.772 -16.261 1.00 78.56 212 ALA A C 1
ATOM 1592 O O . ALA A 1 212 ? 23.695 4.363 -17.411 1.00 78.56 212 ALA A O 1
ATOM 1593 N N . LYS A 1 213 ? 25.089 5.105 -15.805 1.00 85.38 213 LYS A N 1
ATOM 1594 C CA . LYS A 1 213 ? 26.311 4.970 -16.620 1.00 85.38 213 LYS A CA 1
ATOM 1595 C C . LYS A 1 213 ? 26.538 3.523 -17.055 1.00 85.38 213 LYS A C 1
ATOM 1597 O O . LYS A 1 213 ? 26.834 3.278 -18.220 1.00 85.38 213 LYS A O 1
ATOM 1602 N N . VAL A 1 214 ? 26.365 2.552 -16.152 1.00 83.25 214 VAL A N 1
ATOM 1603 C CA . VAL A 1 214 ? 26.522 1.122 -16.478 1.00 83.25 214 VAL A CA 1
ATOM 1604 C C . VAL A 1 214 ? 25.505 0.675 -17.530 1.00 83.25 214 VAL A C 1
ATOM 1606 O O . VAL A 1 214 ? 25.862 -0.047 -18.462 1.00 83.25 214 VAL A O 1
ATOM 1609 N N . VAL A 1 215 ? 24.245 1.102 -17.411 1.00 81.44 215 VAL A N 1
ATOM 1610 C CA . VAL A 1 215 ? 23.202 0.802 -18.405 1.00 81.44 215 VAL A CA 1
ATOM 1611 C C . VAL A 1 215 ? 23.547 1.418 -19.760 1.00 81.44 215 VAL A C 1
ATOM 1613 O O . VAL A 1 215 ? 23.465 0.725 -20.774 1.00 81.44 215 VAL A O 1
ATOM 1616 N N . GLN A 1 216 ? 23.993 2.676 -19.781 1.00 80.19 216 GLN A N 1
ATOM 1617 C CA . GLN A 1 216 ? 24.418 3.352 -21.005 1.00 80.19 216 GLN A CA 1
ATOM 1618 C C . GLN A 1 216 ? 25.597 2.630 -21.673 1.00 80.19 216 GLN A C 1
ATOM 1620 O O . GLN A 1 216 ? 25.518 2.302 -22.854 1.00 80.19 216 GLN A O 1
ATOM 1625 N N . MET A 1 217 ? 26.646 2.291 -20.916 1.00 85.88 217 MET A N 1
ATOM 1626 C CA . MET A 1 217 ? 27.797 1.539 -21.432 1.00 85.88 217 MET A CA 1
ATOM 1627 C C . MET A 1 217 ? 27.383 0.194 -22.039 1.00 85.88 217 MET A C 1
ATOM 1629 O O . MET A 1 217 ? 27.888 -0.204 -23.088 1.00 85.88 217 MET A O 1
ATOM 1633 N N . ARG A 1 218 ? 26.447 -0.521 -21.398 1.00 83.75 218 ARG A N 1
ATOM 1634 C CA . ARG A 1 218 ? 25.911 -1.782 -21.931 1.00 83.75 218 ARG A C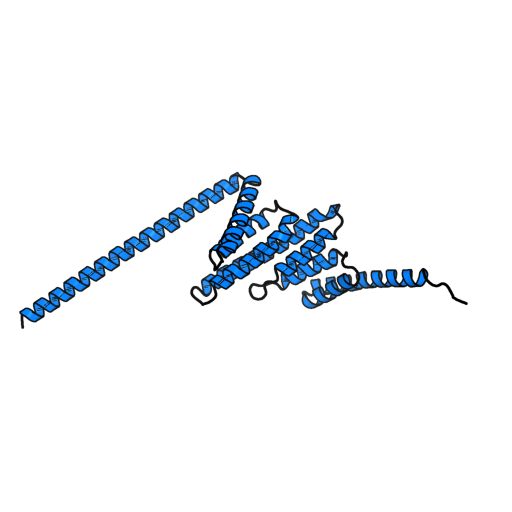A 1
ATOM 1635 C C . ARG A 1 218 ? 25.130 -1.564 -23.226 1.00 83.75 218 ARG A C 1
ATOM 1637 O O . ARG A 1 218 ? 25.278 -2.362 -24.147 1.00 83.75 218 ARG A O 1
ATOM 1644 N N . ALA A 1 219 ? 24.327 -0.505 -23.315 1.00 80.81 219 ALA A N 1
ATOM 1645 C CA . ALA A 1 219 ? 23.587 -0.169 -24.529 1.00 80.81 219 ALA A CA 1
ATOM 1646 C C . ALA A 1 219 ? 24.530 0.166 -25.698 1.00 80.81 219 ALA A C 1
ATOM 1648 O O . ALA A 1 219 ? 24.365 -0.372 -26.793 1.00 80.81 219 ALA A O 1
ATOM 1649 N N . GLU A 1 220 ? 25.563 0.973 -25.445 1.00 89.62 220 GLU A N 1
ATOM 1650 C CA . GLU A 1 220 ? 26.596 1.314 -26.428 1.00 89.62 220 GLU A CA 1
ATOM 1651 C C . GLU A 1 220 ? 27.365 0.070 -26.899 1.00 89.62 220 GLU A C 1
ATOM 1653 O O . GLU A 1 220 ? 27.570 -0.110 -28.100 1.00 89.62 220 GLU A O 1
ATOM 1658 N N . ALA A 1 221 ? 27.725 -0.835 -25.982 1.00 84.88 221 ALA A N 1
ATOM 1659 C CA . ALA A 1 221 ? 28.383 -2.097 -26.319 1.00 84.88 221 ALA A CA 1
ATOM 1660 C C . ALA A 1 221 ? 27.504 -2.996 -27.208 1.00 84.88 221 ALA A C 1
ATOM 1662 O O . ALA A 1 221 ? 27.992 -3.578 -28.177 1.00 84.88 221 ALA A O 1
ATOM 1663 N N . VAL A 1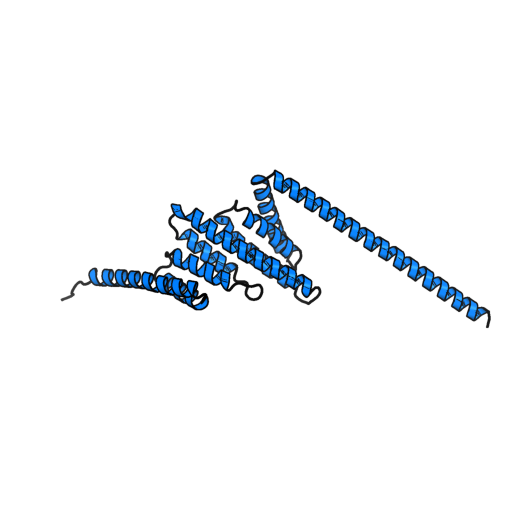 222 ? 26.198 -3.082 -26.928 1.00 86.56 222 VAL A N 1
ATOM 1664 C CA . VAL A 1 222 ? 25.243 -3.832 -27.764 1.00 86.56 222 VAL A CA 1
ATOM 1665 C C . VAL A 1 222 ? 25.110 -3.205 -29.154 1.00 86.56 222 VAL A C 1
ATOM 1667 O O . VAL A 1 222 ? 25.049 -3.926 -30.152 1.00 86.56 222 VAL A O 1
ATOM 1670 N N . GLU A 1 223 ? 25.081 -1.875 -29.253 1.00 86.88 223 GLU A N 1
ATOM 1671 C CA . GLU A 1 223 ? 25.028 -1.190 -30.546 1.00 86.88 223 GLU A CA 1
ATOM 1672 C C . GLU A 1 223 ? 26.312 -1.405 -31.360 1.00 86.88 223 GLU A C 1
ATOM 1674 O O . GLU A 1 223 ? 26.248 -1.673 -32.563 1.00 86.88 223 GLU A O 1
ATOM 1679 N N . GLN A 1 224 ? 27.475 -1.341 -30.711 1.00 85.00 224 GLN A N 1
ATOM 1680 C CA . GLN A 1 224 ? 28.753 -1.659 -31.345 1.00 85.00 224 GLN A CA 1
ATOM 1681 C C . GLN A 1 224 ? 28.784 -3.105 -31.842 1.00 85.00 224 GLN A C 1
ATOM 1683 O O . GLN A 1 224 ? 29.142 -3.334 -32.997 1.00 85.00 224 GLN A O 1
ATOM 1688 N N . GLN A 1 225 ? 28.331 -4.062 -31.029 1.00 81.25 225 GLN A N 1
ATOM 1689 C CA . GLN A 1 225 ? 28.254 -5.465 -31.431 1.00 81.25 225 GLN A CA 1
ATOM 1690 C C . GLN A 1 225 ? 27.351 -5.653 -32.658 1.00 81.25 225 GLN A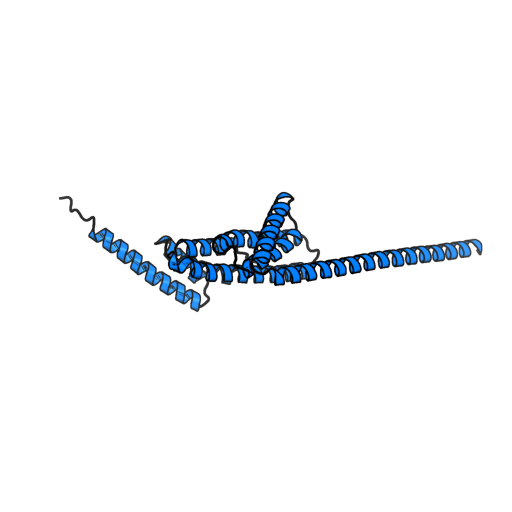 C 1
ATOM 1692 O O . GLN A 1 225 ? 27.756 -6.286 -33.628 1.00 81.25 225 GLN A O 1
ATOM 1697 N N . ARG A 1 226 ? 26.173 -5.013 -32.687 1.00 84.12 226 ARG A N 1
ATOM 1698 C CA . ARG A 1 226 ? 25.278 -5.042 -33.858 1.00 84.12 226 ARG A CA 1
ATOM 1699 C C . ARG A 1 226 ? 25.936 -4.499 -35.128 1.00 84.12 226 ARG A C 1
ATOM 1701 O O . ARG A 1 226 ? 25.698 -5.038 -36.208 1.00 84.12 226 ARG A O 1
ATOM 1708 N N . LYS A 1 227 ? 26.745 -3.438 -35.025 1.00 86.38 227 LYS A N 1
ATOM 1709 C CA . LYS A 1 227 ? 27.488 -2.880 -36.171 1.00 86.38 227 LYS A CA 1
ATOM 1710 C C . LYS A 1 227 ? 28.537 -3.865 -36.687 1.00 86.38 227 LYS A C 1
ATOM 1712 O O . LYS A 1 227 ? 28.648 -4.035 -37.899 1.00 86.38 227 LYS A O 1
ATOM 1717 N N . VAL A 1 228 ? 29.260 -4.531 -35.784 1.00 86.69 228 VAL A N 1
ATOM 1718 C CA . VAL A 1 228 ? 30.242 -5.571 -36.134 1.00 86.69 228 VAL A CA 1
ATOM 1719 C C . VAL A 1 228 ? 29.557 -6.752 -36.823 1.00 86.69 228 VAL A C 1
ATOM 1721 O O . VAL A 1 228 ? 29.982 -7.145 -37.908 1.00 86.69 228 VAL A O 1
ATOM 1724 N N . ASP A 1 229 ? 28.459 -7.257 -36.258 1.00 85.94 229 ASP A N 1
ATOM 1725 C CA . ASP A 1 229 ? 27.699 -8.375 -36.829 1.00 85.94 229 ASP A CA 1
ATOM 1726 C C . ASP A 1 229 ? 27.116 -8.015 -38.210 1.00 85.94 229 ASP A C 1
ATOM 1728 O O . ASP A 1 229 ? 27.186 -8.804 -39.155 1.00 85.94 229 ASP A O 1
ATOM 1732 N N . GLY A 1 230 ? 26.592 -6.794 -38.368 1.00 84.94 230 GLY A N 1
ATOM 1733 C CA . GLY A 1 230 ? 26.087 -6.284 -39.647 1.00 84.94 230 GLY A CA 1
ATOM 1734 C C . GLY A 1 230 ? 27.174 -6.138 -40.718 1.00 84.94 230 GLY A C 1
ATOM 1735 O O . GLY A 1 230 ? 26.957 -6.489 -41.884 1.00 84.94 230 GLY A O 1
ATOM 1736 N N . TRP A 1 231 ? 28.364 -5.669 -40.333 1.00 83.62 231 TRP A N 1
ATOM 1737 C CA . TRP A 1 231 ? 29.518 -5.605 -41.230 1.00 83.62 231 TRP A CA 1
ATOM 1738 C C . TRP A 1 231 ? 29.992 -7.006 -41.638 1.00 83.62 231 TRP A C 1
ATOM 1740 O O . TRP A 1 231 ? 30.170 -7.264 -42.829 1.00 83.62 231 TRP A O 1
ATOM 1750 N N . ALA A 1 232 ? 30.101 -7.937 -40.686 1.00 76.19 232 ALA A N 1
ATOM 1751 C CA . ALA A 1 232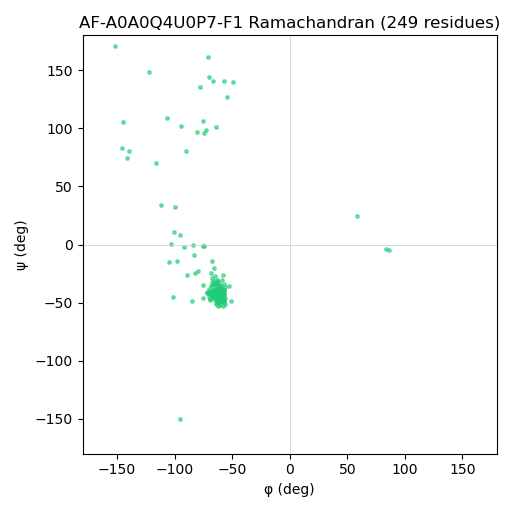 ? 30.479 -9.325 -40.949 1.00 76.19 232 ALA A CA 1
ATOM 1752 C C . ALA A 1 232 ? 29.503 -10.023 -41.916 1.00 76.19 232 ALA A C 1
ATOM 1754 O O . ALA A 1 232 ? 29.941 -10.686 -42.860 1.00 76.19 232 ALA A O 1
ATOM 1755 N N . MET A 1 233 ? 28.190 -9.818 -41.749 1.00 77.62 233 MET A N 1
ATOM 1756 C CA . MET A 1 233 ? 27.181 -10.322 -42.690 1.00 77.62 233 MET A CA 1
ATOM 1757 C C . MET A 1 233 ? 27.341 -9.727 -44.097 1.00 77.62 233 MET A C 1
ATOM 1759 O O . MET A 1 233 ? 27.249 -10.453 -45.086 1.00 77.62 233 MET A O 1
ATOM 1763 N N . SER A 1 234 ? 27.624 -8.426 -44.201 1.00 80.81 234 SER A N 1
ATOM 1764 C CA . SER A 1 234 ? 27.798 -7.739 -45.490 1.00 80.81 234 SER A CA 1
ATOM 1765 C C . SER A 1 234 ? 29.034 -8.236 -46.250 1.00 80.81 234 SER A C 1
ATOM 1767 O O . SER A 1 234 ? 28.966 -8.489 -47.453 1.00 80.81 234 SER A O 1
ATOM 1769 N N . VAL A 1 235 ? 30.155 -8.435 -45.548 1.00 79.88 235 VAL A N 1
ATOM 1770 C CA . VAL A 1 235 ? 31.381 -9.010 -46.126 1.00 79.88 235 VAL A CA 1
ATOM 1771 C C . VAL A 1 235 ? 31.151 -10.462 -46.556 1.00 79.88 235 VAL A C 1
ATOM 1773 O O . VAL A 1 235 ? 31.537 -10.837 -47.663 1.00 79.88 235 VAL A O 1
ATOM 1776 N N . GLY A 1 236 ? 30.471 -11.265 -45.729 1.00 72.69 236 GLY A N 1
ATOM 1777 C CA . GLY A 1 236 ? 30.129 -12.652 -46.058 1.00 72.69 236 GLY A CA 1
ATOM 1778 C C . GLY A 1 236 ? 29.279 -12.776 -47.327 1.00 72.69 236 GLY A C 1
ATOM 1779 O O . GLY A 1 236 ? 29.595 -13.580 -48.205 1.00 72.69 236 GLY A O 1
ATOM 1780 N N . LEU A 1 237 ? 28.253 -11.930 -47.471 1.00 77.12 237 LEU A N 1
ATOM 1781 C CA . LEU A 1 237 ? 27.435 -11.847 -48.688 1.00 77.12 237 LEU A CA 1
ATOM 1782 C C . LEU A 1 237 ? 28.262 -11.433 -49.916 1.00 77.12 237 LEU A C 1
ATOM 1784 O O . LEU A 1 237 ? 28.089 -12.007 -50.991 1.00 77.12 237 LEU A O 1
ATOM 1788 N N . GLY A 1 238 ? 29.189 -10.482 -49.762 1.00 74.19 238 GLY A N 1
ATOM 1789 C CA . GLY A 1 238 ? 30.082 -10.045 -50.839 1.00 74.19 238 GLY A CA 1
ATOM 1790 C C . GLY A 1 238 ? 31.011 -11.154 -51.342 1.00 74.19 238 GLY A C 1
ATOM 1791 O O . GLY A 1 238 ? 31.139 -11.350 -52.552 1.00 74.19 238 GLY A O 1
ATOM 1792 N N . ILE A 1 239 ? 31.610 -11.928 -50.430 1.00 81.44 239 ILE A N 1
ATOM 1793 C CA . ILE A 1 239 ? 32.459 -13.080 -50.779 1.00 81.44 239 ILE A CA 1
ATOM 1794 C C . ILE A 1 239 ? 31.637 -14.158 -51.499 1.00 81.44 239 ILE A C 1
ATOM 1796 O O . ILE A 1 239 ? 32.078 -14.683 -52.523 1.00 81.44 239 ILE A O 1
ATOM 1800 N N . ALA A 1 240 ? 30.429 -14.460 -51.014 1.00 74.12 240 ALA A N 1
ATOM 1801 C CA . ALA A 1 240 ? 29.541 -15.434 -51.649 1.00 74.12 240 ALA A CA 1
ATOM 1802 C C . ALA A 1 240 ? 29.126 -15.007 -53.071 1.00 74.12 240 ALA A C 1
ATOM 1804 O O . ALA A 1 240 ? 29.137 -15.828 -53.990 1.00 74.12 240 ALA A O 1
ATOM 1805 N N . ALA A 1 241 ? 28.820 -13.722 -53.277 1.00 76.44 241 ALA A N 1
ATOM 1806 C CA . ALA A 1 241 ? 28.485 -13.176 -54.592 1.00 76.44 241 ALA A CA 1
ATOM 1807 C C . ALA A 1 241 ? 29.671 -13.238 -55.574 1.00 76.44 241 ALA A C 1
ATOM 1809 O O . ALA A 1 241 ? 29.495 -13.616 -56.733 1.00 76.44 241 ALA A O 1
ATOM 1810 N N . LEU A 1 242 ? 30.887 -12.927 -55.110 1.00 79.50 242 LEU A N 1
ATOM 1811 C CA . LEU A 1 242 ? 32.117 -13.054 -55.900 1.00 79.50 242 LEU A CA 1
ATOM 1812 C C . LEU A 1 242 ? 32.403 -14.507 -56.294 1.00 79.50 242 LEU A C 1
ATOM 1814 O O . LEU A 1 242 ? 32.731 -14.766 -57.450 1.00 79.50 242 LEU A O 1
ATOM 1818 N N . ALA A 1 243 ? 32.236 -15.456 -55.369 1.00 80.94 243 ALA A N 1
ATOM 1819 C CA . ALA A 1 243 ? 32.399 -16.879 -55.657 1.00 80.94 243 ALA A CA 1
ATOM 1820 C C . ALA A 1 243 ? 31.391 -17.373 -56.713 1.00 80.94 243 ALA A C 1
ATOM 1822 O O . ALA A 1 243 ? 31.764 -18.119 -57.619 1.00 80.94 243 ALA A O 1
ATOM 1823 N N . LEU A 1 244 ? 30.137 -16.910 -56.642 1.00 78.94 244 LEU A N 1
ATOM 1824 C CA . LEU A 1 244 ? 29.100 -17.220 -57.631 1.00 78.94 244 LEU A CA 1
ATOM 1825 C C . LEU A 1 244 ? 29.447 -16.660 -59.022 1.00 78.94 244 LEU A C 1
ATOM 1827 O O . LEU A 1 244 ? 29.315 -17.365 -60.020 1.00 78.94 244 LEU A O 1
ATOM 1831 N N . LEU A 1 245 ? 29.921 -15.412 -59.092 1.00 81.56 245 LEU A N 1
ATOM 1832 C CA . LEU A 1 245 ? 30.346 -14.781 -60.346 1.00 81.56 245 LEU A CA 1
ATOM 1833 C C . LEU A 1 245 ? 31.548 -15.498 -60.970 1.00 81.56 245 LEU A C 1
ATOM 1835 O O . LEU A 1 245 ? 31.550 -15.747 -62.173 1.00 81.56 245 LEU A O 1
ATOM 1839 N N . LEU A 1 246 ? 32.547 -15.874 -60.166 1.00 80.06 246 LEU A N 1
ATOM 1840 C CA . LEU A 1 246 ? 33.720 -16.600 -60.656 1.00 80.06 246 LEU A CA 1
ATOM 1841 C C . LEU A 1 246 ? 33.334 -17.969 -61.234 1.00 80.06 246 LEU A C 1
ATOM 1843 O O . LEU A 1 246 ? 33.844 -18.376 -62.278 1.00 80.06 246 LEU A O 1
ATOM 1847 N N . TRP A 1 247 ? 32.401 -18.662 -60.579 1.00 81.56 247 TRP A N 1
ATOM 1848 C CA . TRP A 1 247 ? 31.862 -19.934 -61.056 1.00 81.56 247 TRP A CA 1
ATOM 1849 C C . TRP A 1 247 ? 31.090 -19.787 -62.375 1.00 81.56 247 TRP A C 1
ATOM 1851 O O . TRP A 1 247 ? 31.225 -20.632 -63.255 1.00 81.56 247 TRP A O 1
ATOM 1861 N N . LEU A 1 248 ? 30.325 -18.704 -62.547 1.00 79.19 248 LEU A N 1
ATOM 1862 C CA . LEU A 1 248 ? 29.609 -18.421 -63.797 1.00 79.19 248 LEU A CA 1
ATOM 1863 C C . LEU A 1 248 ? 30.550 -18.090 -64.966 1.00 79.19 248 LEU A C 1
ATOM 1865 O O . LEU A 1 248 ? 30.238 -18.445 -66.094 1.00 79.19 248 LEU A O 1
ATOM 1869 N N . VAL A 1 249 ? 31.681 -17.421 -64.716 1.00 80.56 249 VAL A N 1
ATOM 1870 C CA . VAL A 1 249 ? 32.654 -17.027 -65.761 1.00 80.56 249 VAL A CA 1
ATOM 1871 C C . VAL A 1 249 ? 33.569 -18.183 -66.184 1.00 80.56 249 VAL A C 1
ATOM 1873 O O . VAL A 1 249 ? 34.127 -18.166 -67.277 1.00 80.56 249 VAL A O 1
ATOM 1876 N N . THR A 1 250 ? 33.745 -19.189 -65.327 1.00 80.38 250 THR A N 1
ATOM 1877 C CA . THR A 1 250 ? 34.618 -20.353 -65.585 1.00 80.38 250 THR A CA 1
ATOM 1878 C C . THR A 1 250 ? 33.874 -21.566 -66.158 1.00 80.38 250 THR A C 1
ATOM 1880 O O . THR A 1 250 ? 34.462 -22.641 -66.287 1.00 80.38 250 THR A O 1
ATOM 1883 N N . ARG A 1 251 ? 32.599 -21.392 -66.520 1.00 61.62 251 ARG A N 1
ATOM 1884 C CA . ARG A 1 251 ? 31.734 -22.378 -67.179 1.00 61.62 251 ARG A CA 1
ATOM 1885 C C . ARG A 1 251 ? 31.442 -21.975 -68.616 1.00 61.62 251 ARG A C 1
ATOM 1887 O O . ARG A 1 251 ? 31.313 -22.908 -69.437 1.00 61.62 251 ARG A O 1
#